Protein AF-0000000076550646 (afdb_homodimer)

InterPro domains:
  IPR012932 Vitamin K epoxide reductase [PF07884] (4-136)
  IPR012932 Vitamin K epoxide reductase [SM00756] (1-139)
  IPR038354 VKOR domain superfamily [G3DSA:1.20.1440.130] (1-153)
  IPR044698 Vitamin K epoxide reductase-like VKOR/LOT1 [cd12916] (2-126)

Organism: NCBI:txid570835

Radius of gyration: 23.23 Å; Cα contacts (8 Å, |Δi|>4): 386; ch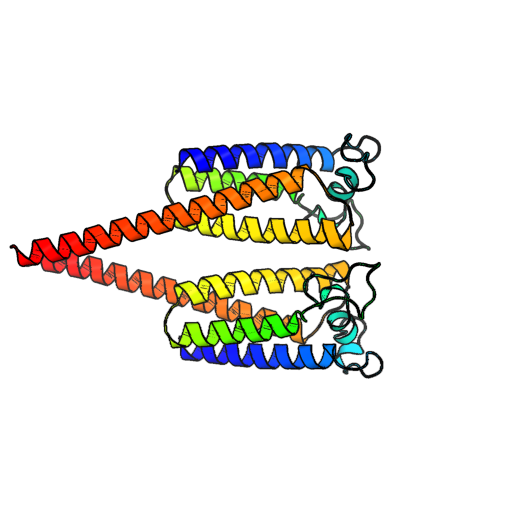ains: 2; bounding box: 41×77×55 Å

Structure (mmCIF, N/CA/C/O backbone):
data_AF-0000000076550646-model_v1
#
loop_
_entity.id
_entity.type
_entity.pdbx_description
1 polymer 'Putative membrane protein'
#
loop_
_atom_site.group_PDB
_atom_site.id
_atom_site.type_symbol
_atom_site.label_atom_id
_atom_site.label_alt_id
_atom_site.label_comp_id
_atom_site.label_asym_id
_atom_site.label_entity_id
_atom_site.label_seq_id
_atom_site.pdbx_PDB_ins_code
_atom_site.Cartn_x
_atom_site.Cartn_y
_atom_site.Cartn_z
_atom_site.occupancy
_atom_site.B_iso_or_equiv
_atom_site.auth_seq_id
_atom_site.auth_comp_id
_atom_site.auth_asym_id
_atom_site.auth_atom_id
_atom_site.pdbx_PDB_model_num
ATOM 1 N N . MET A 1 1 ? -1.077 -8.812 -24.844 1 85.44 1 MET A N 1
ATOM 2 C CA . MET A 1 1 ? -1.16 -8.32 -23.469 1 85.44 1 MET A CA 1
ATOM 3 C C . MET A 1 1 ? 0.18 -7.75 -23.016 1 85.44 1 MET A C 1
ATOM 5 O O . MET A 1 1 ? 0.248 -6.617 -22.531 1 85.44 1 MET A O 1
ATOM 9 N N . LYS A 1 2 ? 1.285 -8.367 -23.562 1 92 2 LYS A N 1
ATOM 10 C CA . LYS A 1 2 ? 2.602 -7.914 -23.109 1 92 2 LYS A CA 1
ATOM 11 C C . LYS A 1 2 ? 2.92 -6.527 -23.656 1 92 2 LYS A C 1
ATOM 13 O O . LYS A 1 2 ? 3.389 -5.652 -22.922 1 92 2 LYS A O 1
ATOM 18 N N . TYR A 1 3 ? 2.547 -6.301 -24.938 1 94.5 3 TYR A N 1
ATOM 19 C CA . TYR A 1 3 ? 2.891 -5.031 -25.562 1 94.5 3 TYR A CA 1
ATOM 20 C C . TYR A 1 3 ? 1.991 -3.908 -25.047 1 94.5 3 TYR A C 1
ATOM 22 O O . TYR A 1 3 ? 2.414 -2.754 -24.969 1 94.5 3 TYR A O 1
ATOM 30 N N . LEU A 1 4 ? 0.817 -4.215 -24.75 1 96.38 4 LEU A N 1
ATOM 31 C CA . LEU A 1 4 ? -0.098 -3.217 -24.203 1 96.38 4 LEU A CA 1
ATOM 32 C C . LEU A 1 4 ? 0.373 -2.738 -22.828 1 96.38 4 LEU A C 1
ATOM 34 O O . LEU A 1 4 ? 0.396 -1.535 -22.562 1 96.38 4 LEU A O 1
ATOM 38 N N . VAL A 1 5 ? 0.768 -3.643 -22 1 97.75 5 VAL A N 1
ATOM 39 C CA . VAL A 1 5 ? 1.271 -3.295 -20.672 1 97.75 5 VAL A CA 1
ATOM 40 C C . VAL A 1 5 ? 2.564 -2.494 -20.797 1 97.75 5 VAL A C 1
ATOM 42 O O . VAL A 1 5 ? 2.766 -1.506 -20.094 1 97.75 5 VAL A O 1
ATOM 45 N N . ALA A 1 6 ? 3.383 -2.896 -21.75 1 97.5 6 ALA A N 1
ATOM 46 C CA . ALA A 1 6 ? 4.633 -2.176 -21.984 1 97.5 6 ALA A CA 1
ATOM 47 C C . ALA A 1 6 ? 4.367 -0.746 -22.438 1 97.5 6 ALA A C 1
ATOM 49 O O . ALA A 1 6 ? 5.039 0.19 -22 1 97.5 6 ALA A O 1
ATOM 50 N N . LEU A 1 7 ? 3.424 -0.576 -23.281 1 97.94 7 LEU A N 1
ATOM 51 C CA . LEU A 1 7 ? 3.064 0.75 -23.781 1 97.94 7 LEU A CA 1
ATOM 52 C C . LEU A 1 7 ? 2.543 1.626 -22.641 1 97.94 7 LEU A C 1
ATOM 54 O O . LEU A 1 7 ? 2.916 2.797 -22.531 1 97.94 7 LEU A O 1
ATOM 58 N N . LEU A 1 8 ? 1.707 1.048 -21.859 1 98.5 8 LEU A N 1
ATOM 59 C CA . LEU A 1 8 ? 1.189 1.784 -20.719 1 98.5 8 LEU A CA 1
ATOM 60 C C . LEU A 1 8 ? 2.316 2.166 -19.766 1 98.5 8 LEU A C 1
ATOM 62 O O . LEU A 1 8 ? 2.312 3.262 -19.203 1 98.5 8 LEU A O 1
ATOM 66 N N . ALA A 1 9 ? 3.238 1.234 -19.562 1 98.62 9 ALA A N 1
ATOM 67 C CA . ALA A 1 9 ? 4.379 1.508 -18.703 1 98.62 9 ALA A CA 1
ATOM 68 C C . ALA A 1 9 ? 5.215 2.664 -19.234 1 98.62 9 ALA A C 1
ATOM 70 O O . ALA A 1 9 ? 5.711 3.492 -18.469 1 98.62 9 ALA A O 1
ATOM 71 N N . VAL A 1 10 ? 5.359 2.734 -20.516 1 98.31 10 VAL A N 1
ATOM 72 C CA . VAL A 1 10 ? 6.086 3.836 -21.141 1 98.31 10 VAL A CA 1
ATOM 73 C C . VAL A 1 10 ? 5.336 5.148 -20.891 1 98.31 10 VAL A C 1
ATOM 75 O O . VAL A 1 10 ? 5.949 6.172 -20.578 1 98.31 10 VAL A O 1
ATOM 78 N N . ALA A 1 11 ? 4.051 5.094 -21.062 1 98.44 11 ALA A N 1
ATOM 79 C CA . ALA A 1 11 ? 3.242 6.27 -20.75 1 98.44 11 ALA A CA 1
ATOM 80 C C . ALA A 1 11 ? 3.451 6.703 -19.297 1 98.44 11 ALA A C 1
ATOM 82 O O . ALA A 1 11 ? 3.523 7.902 -19.016 1 98.44 11 ALA A O 1
ATOM 83 N N . GLY A 1 12 ? 3.52 5.703 -18.391 1 98.38 12 GLY A N 1
ATOM 84 C CA . GLY A 1 12 ? 3.797 6.004 -17 1 98.38 12 GLY A CA 1
ATOM 85 C C . GLY A 1 12 ? 5.137 6.68 -16.781 1 98.38 12 GLY A C 1
ATOM 86 O O . GLY A 1 12 ? 5.25 7.602 -15.977 1 98.38 12 GLY A O 1
ATOM 87 N N . ILE A 1 13 ? 6.133 6.273 -17.531 1 98.38 13 ILE A N 1
ATOM 88 C CA . ILE A 1 13 ? 7.457 6.879 -17.453 1 98.38 13 ILE A CA 1
ATOM 89 C C . ILE A 1 13 ? 7.387 8.336 -17.906 1 98.38 13 ILE A C 1
ATOM 91 O O . ILE A 1 13 ? 7.977 9.219 -17.266 1 98.38 13 ILE A O 1
ATOM 95 N N . VAL A 1 14 ? 6.637 8.609 -18.922 1 97.94 14 VAL A N 1
ATOM 96 C CA . VAL A 1 14 ? 6.512 9.961 -19.469 1 97.94 14 VAL A CA 1
ATOM 97 C C . VAL A 1 14 ? 5.867 10.875 -18.422 1 97.94 14 VAL A C 1
ATOM 99 O O . VAL A 1 14 ? 6.387 11.945 -18.109 1 97.94 14 VAL A O 1
ATOM 102 N N . VAL A 1 15 ? 4.77 10.406 -17.844 1 96.62 15 VAL A N 1
ATOM 103 C CA . VAL A 1 15 ? 4.039 11.219 -16.875 1 96.62 15 VAL A CA 1
ATOM 104 C C . VAL A 1 15 ? 4.902 11.445 -15.641 1 96.62 15 VAL A C 1
ATOM 106 O O . VAL A 1 15 ? 4.934 12.547 -15.086 1 96.62 15 VAL A O 1
ATOM 109 N N . SER A 1 16 ? 5.625 10.398 -15.219 1 97.06 16 SER A N 1
ATOM 110 C CA . SER A 1 16 ? 6.496 10.508 -14.055 1 97.06 16 SER A CA 1
ATOM 111 C C . SER A 1 16 ? 7.664 11.453 -14.328 1 97.06 16 SER A C 1
ATOM 113 O O . SER A 1 16 ? 8.117 12.156 -13.43 1 97.06 16 SER A O 1
ATOM 115 N N . THR A 1 17 ? 8.141 11.469 -15.539 1 96.69 17 THR A N 1
ATOM 116 C CA . THR A 1 17 ? 9.219 12.375 -15.922 1 96.69 17 THR A CA 1
ATOM 117 C C . THR A 1 17 ? 8.75 13.82 -15.898 1 96.69 17 THR A C 1
ATOM 119 O O . THR A 1 17 ? 9.484 14.719 -15.484 1 96.69 17 THR A O 1
ATOM 122 N N . MET A 1 18 ? 7.527 14.039 -16.344 1 93.94 18 MET A N 1
ATOM 123 C CA . MET A 1 18 ? 6.961 15.383 -16.281 1 93.94 18 MET A CA 1
ATOM 124 C C . MET A 1 18 ? 6.844 15.859 -14.844 1 93.94 18 MET A C 1
ATOM 126 O O . MET A 1 18 ? 7.164 17.016 -14.531 1 93.94 18 MET A O 1
ATOM 130 N N . ALA A 1 19 ? 6.402 14.984 -13.984 1 92.75 19 ALA A N 1
ATOM 131 C CA . ALA A 1 19 ? 6.309 15.336 -12.562 1 92.75 19 ALA A CA 1
ATOM 132 C C . ALA A 1 19 ? 7.688 15.602 -11.977 1 92.75 19 ALA A C 1
ATOM 134 O O . ALA A 1 19 ? 7.852 16.5 -11.148 1 92.75 19 ALA A O 1
ATOM 135 N N . LEU A 1 20 ? 8.68 14.766 -12.383 1 93.75 20 LEU A N 1
ATOM 136 C CA . LEU A 1 20 ? 10.047 14.93 -11.898 1 93.75 20 LEU A CA 1
ATOM 137 C C . LEU A 1 20 ? 10.609 16.281 -12.305 1 93.75 20 LEU A C 1
ATOM 139 O O . LEU A 1 20 ? 11.32 16.922 -11.531 1 93.75 20 LEU A O 1
ATOM 143 N N . ARG A 1 21 ? 10.258 16.703 -13.461 1 92.19 21 ARG A N 1
ATOM 144 C CA . ARG A 1 21 ? 10.688 18.016 -13.938 1 92.19 21 ARG A CA 1
ATOM 145 C C . ARG A 1 21 ? 10.141 19.125 -13.055 1 92.19 21 ARG A C 1
ATOM 147 O O . ARG A 1 21 ? 10.852 20.078 -12.734 1 92.19 21 ARG A O 1
ATOM 154 N N . VAL A 1 22 ? 8.898 19.016 -12.695 1 90.06 22 VAL A N 1
ATOM 155 C CA . VAL A 1 22 ? 8.289 20.031 -11.836 1 90.06 22 VAL A CA 1
ATOM 156 C C . VAL A 1 22 ? 8.992 20.047 -10.484 1 90.06 22 VAL A C 1
ATOM 158 O O . VAL A 1 22 ? 9.18 21.109 -9.891 1 90.06 22 VAL A O 1
ATOM 161 N N . HIS A 1 23 ? 9.352 18.844 -10 1 90.31 23 HIS A N 1
ATOM 162 C CA . HIS A 1 23 ? 10.039 18.734 -8.719 1 90.31 23 HIS A CA 1
ATOM 163 C C . HIS A 1 23 ? 11.336 19.531 -8.727 1 90.31 23 HIS A C 1
ATOM 165 O O . HIS A 1 23 ? 11.695 20.156 -7.719 1 90.31 23 HIS A O 1
ATOM 171 N N . TYR A 1 24 ? 12.031 19.562 -9.844 1 90.94 24 TYR A N 1
ATOM 172 C CA . TYR A 1 24 ? 13.352 20.188 -9.891 1 90.94 24 TYR A CA 1
ATOM 173 C C . TYR A 1 24 ? 13.25 21.609 -10.414 1 90.94 24 TYR A C 1
ATOM 175 O O . TYR A 1 24 ? 14.25 22.344 -10.453 1 90.94 24 TYR A O 1
ATOM 183 N N . MET A 1 25 ? 12.039 22.031 -10.742 1 87.88 25 MET A N 1
ATOM 184 C CA . MET A 1 25 ? 11.828 23.406 -11.195 1 87.88 25 MET A CA 1
ATOM 185 C C . MET A 1 25 ? 11.719 24.359 -10.008 1 87.88 25 MET A C 1
ATOM 187 O O . MET A 1 25 ? 11.344 23.938 -8.906 1 87.88 25 MET A O 1
ATOM 191 N N . ASP A 1 26 ? 12.047 25.641 -10.297 1 83.69 26 ASP A N 1
ATOM 192 C CA . ASP A 1 26 ? 11.836 26.672 -9.289 1 83.69 26 ASP A CA 1
ATOM 193 C C . ASP A 1 26 ? 10.344 26.844 -8.992 1 83.69 26 ASP A C 1
ATOM 195 O O . ASP A 1 26 ? 9.531 26.984 -9.906 1 83.69 26 ASP A O 1
ATOM 199 N N . PRO A 1 27 ? 10.039 26.734 -7.652 1 77.62 27 PRO A N 1
ATOM 200 C CA . PRO A 1 27 ? 8.633 26.891 -7.285 1 77.62 27 PRO A CA 1
ATOM 201 C C . PRO A 1 27 ? 8.008 28.156 -7.871 1 77.62 27 PRO A C 1
ATOM 203 O O . PRO A 1 27 ? 6.789 28.203 -8.086 1 77.62 27 PRO A O 1
ATOM 206 N N . SER A 1 28 ? 8.836 29.156 -8.023 1 74.44 28 SER A N 1
ATOM 207 C CA . SER A 1 28 ? 8.336 30.406 -8.57 1 74.44 28 SER A CA 1
ATOM 208 C C . SER A 1 28 ? 7.984 30.266 -10.047 1 74.44 28 SER A C 1
ATOM 210 O O . SER A 1 28 ? 7.211 31.062 -10.586 1 74.44 28 SER A O 1
ATOM 212 N N . GLN A 1 29 ? 8.547 29.297 -10.703 1 65.56 29 GLN A N 1
ATOM 213 C CA . GLN A 1 29 ? 8.336 29.078 -12.133 1 65.56 29 GLN A CA 1
ATOM 214 C C . GLN A 1 29 ? 7.426 27.875 -12.367 1 65.56 29 GLN A C 1
ATOM 216 O O . GLN A 1 29 ? 7.273 27.422 -13.508 1 65.56 29 GLN A O 1
ATOM 221 N N . ALA A 1 30 ? 6.684 27.391 -11.305 1 61.81 30 ALA A N 1
ATOM 222 C CA . ALA A 1 30 ? 6.02 26.094 -11.445 1 61.81 30 ALA A CA 1
ATOM 223 C C . ALA A 1 30 ? 4.906 26.156 -12.492 1 61.81 30 ALA A C 1
ATOM 225 O O . ALA A 1 30 ? 4.238 27.188 -12.625 1 61.81 30 ALA A O 1
ATOM 226 N N . PRO A 1 31 ? 4.73 25.031 -13.18 1 60.28 31 PRO A N 1
ATOM 227 C CA . PRO A 1 31 ? 3.873 24.969 -14.367 1 60.28 31 PRO A CA 1
ATOM 228 C C . PRO A 1 31 ? 2.42 25.328 -14.062 1 60.28 31 PRO A C 1
ATOM 230 O O . PRO A 1 31 ? 2.027 25.375 -12.891 1 60.28 31 PRO A O 1
ATOM 233 N N . PRO A 1 32 ? 1.75 25.594 -15.242 1 55.88 32 PRO A N 1
ATOM 234 C CA . PRO A 1 32 ? 0.345 26.016 -15.312 1 55.88 32 PRO A CA 1
ATOM 235 C C . PRO A 1 32 ? -0.568 25.125 -14.461 1 55.88 32 PRO A C 1
ATOM 237 O O . PRO A 1 32 ? -1.697 25.516 -14.156 1 55.88 32 PRO A O 1
ATOM 240 N N . CYS A 1 33 ? -0.107 23.938 -14.07 1 61.91 33 CYS A N 1
ATOM 241 C CA . CYS A 1 33 ? -1.067 23.172 -13.289 1 61.91 33 CYS A CA 1
ATOM 242 C C . CYS A 1 33 ? -1.128 23.688 -11.852 1 61.91 33 CYS A C 1
ATOM 244 O O . CYS A 1 33 ? -1.887 23.156 -11.031 1 61.91 33 CYS A O 1
ATOM 246 N N . ALA A 1 34 ? -0.224 24.703 -11.703 1 59.84 34 ALA A N 1
ATOM 247 C CA . ALA A 1 34 ? -0.225 25.344 -10.391 1 59.84 34 ALA A CA 1
ATOM 248 C C . ALA A 1 34 ? -1.252 26.469 -10.32 1 59.84 34 ALA A C 1
ATOM 250 O O . ALA A 1 34 ? -1.342 27.172 -9.32 1 59.84 34 ALA A O 1
ATOM 251 N N . VAL A 1 35 ? -1.98 26.469 -11.312 1 60.38 35 VAL A N 1
ATOM 252 C CA . VAL A 1 35 ? -2.605 27.781 -11.43 1 60.38 35 VAL A CA 1
ATOM 253 C C . VAL A 1 35 ? -4.023 27.734 -10.867 1 60.38 35 VAL A C 1
ATOM 255 O O . VAL A 1 35 ? -4.629 28.781 -10.602 1 60.38 35 VAL A O 1
ATOM 258 N N . THR A 1 36 ? -4.352 26.469 -10.594 1 69.88 36 THR A N 1
ATOM 259 C CA . THR A 1 36 ? -5.73 26.547 -10.125 1 69.88 36 THR A CA 1
ATOM 260 C C . THR A 1 36 ? -5.816 26.203 -8.633 1 69.88 36 THR A C 1
ATOM 262 O O . THR A 1 36 ? -4.832 25.766 -8.031 1 69.88 36 THR A O 1
ATOM 265 N N . GLU A 1 37 ? -6.969 26.688 -8.086 1 76.5 37 GLU A N 1
ATOM 266 C CA . GLU A 1 37 ? -7.227 26.5 -6.66 1 76.5 37 GLU A CA 1
ATOM 267 C C . GLU A 1 37 ? -7.152 25.031 -6.273 1 76.5 37 GLU A C 1
ATOM 269 O O . GLU A 1 37 ? -6.672 24.688 -5.191 1 76.5 37 GLU A O 1
ATOM 274 N N . LYS A 1 38 ? -7.465 24.203 -7.188 1 83.88 38 LYS A N 1
ATOM 275 C CA . LYS A 1 38 ? -7.547 22.781 -6.824 1 83.88 38 LYS A CA 1
ATOM 276 C C . LYS A 1 38 ? -6.391 22 -7.426 1 83.88 38 LYS A C 1
ATOM 278 O O . LYS A 1 38 ? -5.988 20.969 -6.883 1 83.88 38 LYS A O 1
ATOM 283 N N . PHE A 1 39 ? -5.895 22.531 -8.523 1 86.69 39 PHE A N 1
ATOM 284 C CA . PHE A 1 39 ? -4.816 21.828 -9.219 1 86.69 39 PHE A CA 1
ATOM 285 C C . PHE A 1 39 ? -3.506 22.609 -9.086 1 86.69 39 PHE A C 1
ATOM 287 O O . PHE A 1 39 ? -3.396 23.734 -9.555 1 86.69 39 PHE A O 1
ATOM 294 N N . ASP A 1 40 ? -2.518 22.031 -8.383 1 88.81 40 ASP A N 1
ATOM 295 C CA . ASP A 1 40 ? -1.228 22.672 -8.125 1 88.81 40 ASP A CA 1
ATOM 296 C C . ASP A 1 40 ? -0.1 21.641 -8.133 1 88.81 40 ASP A C 1
ATOM 298 O O . ASP A 1 40 ? 0.246 21.078 -7.086 1 88.81 40 ASP A O 1
ATOM 302 N N . CYS A 1 41 ? 0.464 21.469 -9.227 1 88.5 41 CYS A N 1
ATOM 303 C CA . CYS A 1 41 ? 1.53 20.484 -9.375 1 88.5 41 CYS A CA 1
ATOM 304 C C . CYS A 1 41 ? 2.752 20.875 -8.555 1 88.5 41 CYS A C 1
ATOM 306 O O . CYS A 1 41 ? 3.471 20.016 -8.047 1 88.5 41 CYS A O 1
ATOM 308 N N . GLY A 1 42 ? 2.955 22.234 -8.516 1 88.06 42 GLY A N 1
ATOM 309 C CA . GLY A 1 42 ? 4.078 22.719 -7.73 1 88.06 42 GLY A CA 1
ATOM 310 C C . GLY A 1 42 ? 3.953 22.422 -6.25 1 88.06 42 GLY A C 1
ATOM 311 O O . GLY A 1 42 ? 4.902 21.938 -5.629 1 88.06 42 GLY A O 1
ATOM 312 N N . ALA A 1 43 ? 2.789 22.672 -5.727 1 87.94 43 ALA A N 1
ATOM 313 C CA . ALA A 1 43 ? 2.547 22.422 -4.309 1 87.94 43 ALA A CA 1
ATOM 314 C C . ALA A 1 43 ? 2.773 20.938 -3.965 1 87.94 43 ALA A C 1
ATOM 316 O O . ALA A 1 43 ? 3.309 20.625 -2.902 1 87.94 43 ALA A O 1
ATOM 317 N N . VAL A 1 44 ? 2.377 20.078 -4.891 1 89.94 44 VAL A N 1
ATOM 318 C CA . VAL A 1 44 ? 2.465 18.641 -4.637 1 89.94 44 VAL A CA 1
ATOM 319 C C . VAL A 1 44 ? 3.91 18.188 -4.801 1 89.94 44 VAL A C 1
ATOM 321 O O . VAL A 1 44 ? 4.453 17.5 -3.922 1 89.94 44 VAL A O 1
ATOM 324 N N . ASN A 1 45 ? 4.59 18.656 -5.828 1 90.62 45 ASN A N 1
ATOM 325 C CA . ASN A 1 45 ? 5.91 18.125 -6.152 1 90.62 45 ASN A CA 1
ATOM 326 C C . ASN A 1 45 ? 7.004 18.828 -5.348 1 90.62 45 ASN A C 1
ATOM 328 O O . ASN A 1 45 ? 8.156 18.375 -5.336 1 90.62 45 ASN A O 1
ATOM 332 N N . HIS A 1 46 ? 6.633 19.891 -4.621 1 89.38 46 HIS A N 1
ATOM 333 C CA . HIS A 1 46 ? 7.59 20.547 -3.736 1 89.38 46 HIS A CA 1
ATOM 334 C C . HIS A 1 46 ? 7.238 20.312 -2.271 1 89.38 46 HIS A C 1
ATOM 336 O O . HIS A 1 46 ? 7.879 20.859 -1.378 1 89.38 46 HIS A O 1
ATOM 342 N N . SER A 1 47 ? 6.281 19.516 -2.092 1 87.69 47 SER A N 1
ATOM 343 C CA . SER A 1 47 ? 5.883 19.219 -0.721 1 87.69 47 SER A CA 1
ATOM 344 C C . SER A 1 47 ? 6.887 18.281 -0.044 1 87.69 47 SER A C 1
ATOM 346 O O . SER A 1 47 ? 7.715 17.656 -0.714 1 87.69 47 SER A O 1
ATOM 348 N N . ARG A 1 48 ? 6.836 18.156 1.234 1 86.69 48 ARG A N 1
ATOM 349 C CA . ARG A 1 48 ? 7.727 17.297 2.006 1 86.69 48 ARG A CA 1
ATOM 350 C C . ARG A 1 48 ? 7.473 15.828 1.691 1 86.69 48 ARG A C 1
ATOM 352 O O . ARG A 1 48 ? 8.328 14.977 1.938 1 86.69 48 ARG A O 1
ATOM 359 N N . PHE A 1 49 ? 6.316 15.531 1.075 1 86.19 49 PHE A N 1
ATOM 360 C CA . PHE A 1 49 ? 5.926 14.156 0.797 1 86.19 49 PHE A CA 1
ATOM 361 C C . PHE A 1 49 ? 6.367 13.742 -0.602 1 86.19 49 PHE A C 1
ATOM 363 O O . PHE A 1 49 ? 6.238 12.57 -0.979 1 86.19 49 PHE A O 1
ATOM 370 N N . ALA A 1 50 ? 6.902 14.656 -1.316 1 89.94 50 ALA A N 1
ATOM 371 C CA . ALA A 1 50 ? 7.289 14.383 -2.699 1 89.94 50 ALA A CA 1
ATOM 372 C C . ALA A 1 50 ? 8.656 13.719 -2.766 1 89.94 50 ALA A C 1
ATOM 374 O O . ALA A 1 50 ? 9.188 13.477 -3.854 1 89.94 50 ALA A O 1
ATOM 375 N N . VAL A 1 51 ? 9.234 13.391 -1.552 1 88.88 51 VAL A N 1
ATOM 376 C CA . VAL A 1 51 ? 10.531 12.711 -1.483 1 88.88 51 VAL A CA 1
ATOM 377 C C . VAL A 1 51 ? 10.438 11.523 -0.535 1 88.88 51 VAL A C 1
ATOM 379 O O . VAL A 1 51 ? 9.555 11.469 0.323 1 88.88 51 VAL A O 1
ATOM 382 N N . PHE A 1 52 ? 11.195 10.508 -0.798 1 84.31 52 PHE A N 1
ATOM 383 C CA . PHE A 1 52 ? 11.242 9.336 0.063 1 84.31 52 PHE A CA 1
ATOM 384 C C . PHE A 1 52 ? 12.641 9.141 0.635 1 84.31 52 PHE A C 1
ATOM 386 O O . PHE A 1 52 ? 13.625 9.109 -0.11 1 84.31 52 PHE A O 1
ATOM 393 N N . PRO A 1 53 ? 12.828 8.961 1.956 1 78.56 53 PRO A N 1
ATOM 394 C CA . PRO A 1 53 ? 11.852 9.203 3.02 1 78.56 53 PRO A CA 1
ATOM 395 C C . PRO A 1 53 ? 11.484 10.68 3.16 1 78.56 53 PRO A C 1
ATOM 397 O O . PRO A 1 53 ? 12.242 11.547 2.721 1 78.56 53 PRO A O 1
ATOM 400 N N . PRO A 1 54 ? 10.211 10.93 3.648 1 76.69 54 PRO A N 1
ATOM 401 C CA . PRO A 1 54 ? 9.781 12.32 3.736 1 76.69 54 PRO A CA 1
ATOM 402 C C . PRO A 1 54 ? 10.664 13.164 4.656 1 76.69 54 PRO A C 1
ATOM 404 O O . PRO A 1 54 ? 11.266 12.625 5.59 1 76.69 54 PRO A O 1
ATOM 407 N N . ARG A 1 55 ? 10.711 14.375 4.273 1 72.5 55 ARG A N 1
ATOM 408 C CA . ARG A 1 55 ? 11.461 15.312 5.098 1 72.5 55 ARG A CA 1
ATOM 409 C C . ARG A 1 55 ? 10.695 15.664 6.367 1 72.5 55 ARG A C 1
ATOM 411 O O . ARG A 1 55 ? 9.469 15.789 6.348 1 72.5 55 ARG A O 1
ATOM 418 N N . THR A 1 56 ? 11.469 15.625 7.359 1 70.81 56 THR A N 1
ATOM 419 C CA . THR A 1 56 ? 10.859 16.047 8.617 1 70.81 56 THR A CA 1
ATOM 420 C C . THR A 1 56 ? 10.758 17.578 8.68 1 70.81 56 THR A C 1
ATOM 422 O O . THR A 1 56 ? 11.422 18.281 7.914 1 70.81 56 THR A O 1
ATOM 425 N N . PHE A 1 57 ? 9.844 18.047 9.492 1 68.81 57 PHE A N 1
ATOM 426 C CA . PHE A 1 57 ? 9.641 19.484 9.633 1 68.81 57 PHE A CA 1
ATOM 427 C C . PHE A 1 57 ? 10.938 20.188 10.039 1 68.81 57 PHE A C 1
ATOM 429 O O . PHE A 1 57 ? 11.188 21.328 9.641 1 68.81 57 PHE A O 1
ATOM 436 N N . ASP A 1 58 ? 11.703 19.422 10.68 1 66.94 58 ASP A N 1
ATOM 437 C CA . ASP A 1 58 ? 12.891 20.031 11.266 1 66.94 58 ASP A CA 1
ATOM 438 C C . ASP A 1 58 ? 14.125 19.766 10.398 1 66.94 58 ASP A C 1
ATOM 440 O O . ASP A 1 58 ? 15.219 20.234 10.719 1 66.94 58 ASP A O 1
ATOM 444 N N . GLU A 1 59 ? 13.859 19.094 9.336 1 67.62 59 GLU A N 1
ATOM 445 C CA . GLU A 1 59 ? 15.031 18.734 8.547 1 67.62 59 GLU A CA 1
ATOM 446 C C . GLU A 1 59 ? 15.352 19.812 7.512 1 67.62 59 GLU A C 1
ATOM 448 O O . GLU A 1 59 ? 14.445 20.438 6.957 1 67.62 59 GLU A O 1
ATOM 453 N N . ASP A 1 60 ? 16.625 20.141 7.441 1 65.31 60 ASP A N 1
ATOM 454 C CA . ASP A 1 60 ? 17.109 21.078 6.43 1 65.31 60 ASP A CA 1
ATOM 455 C C . ASP A 1 60 ? 16.891 20.516 5.023 1 65.31 60 ASP A C 1
ATOM 457 O O . ASP A 1 60 ? 17.141 19.344 4.766 1 65.31 60 ASP A O 1
ATOM 461 N N . PRO A 1 61 ? 16.109 21.188 4.152 1 61.16 61 PRO A N 1
ATOM 462 C CA . PRO A 1 61 ? 15.836 20.734 2.791 1 61.16 61 PRO A CA 1
ATOM 463 C C . PRO A 1 61 ? 17.078 20.188 2.082 1 61.16 61 PRO A C 1
ATOM 465 O O . PRO A 1 61 ? 16.953 19.406 1.135 1 61.16 61 PRO A O 1
ATOM 468 N N . LYS A 1 62 ? 18.203 20.766 2.32 1 58.91 62 LYS A N 1
ATOM 469 C CA . LYS A 1 62 ? 19.438 20.406 1.62 1 58.91 62 LYS A CA 1
ATOM 470 C C . LYS A 1 62 ? 20.094 19.188 2.275 1 58.91 62 LYS A C 1
ATOM 472 O O . LYS A 1 62 ? 21.078 18.656 1.757 1 58.91 62 LYS A O 1
ATOM 477 N N . SER A 1 63 ? 19.438 18.781 3.336 1 61.53 63 SER A N 1
ATOM 478 C CA . SER A 1 63 ? 20.125 17.734 4.078 1 61.53 63 SER A CA 1
ATOM 479 C C . SER A 1 63 ? 19.5 16.375 3.838 1 61.53 63 SER A C 1
ATOM 481 O O . SER A 1 63 ? 18.281 16.266 3.67 1 61.53 63 SER A O 1
ATOM 483 N N . GLY A 1 64 ? 20.328 15.359 3.516 1 64.38 64 GLY A N 1
ATOM 484 C CA . GLY A 1 64 ? 20 13.938 3.494 1 64.38 64 GLY A CA 1
ATOM 485 C C . GLY A 1 64 ? 19.719 13.414 2.102 1 64.38 64 GLY A C 1
ATOM 486 O O . GLY A 1 64 ? 19.672 14.188 1.14 1 64.38 64 GLY A O 1
ATOM 487 N N . HIS A 1 65 ? 19.812 12.312 1.911 1 79.56 65 HIS A N 1
ATOM 488 C CA . HIS A 1 65 ? 19.594 11.617 0.647 1 79.56 65 HIS A CA 1
ATOM 489 C C . HIS A 1 65 ? 18.125 11.25 0.465 1 79.56 65 HIS A C 1
ATOM 491 O O . HIS A 1 65 ? 17.656 10.25 1.014 1 79.56 65 HIS A O 1
ATOM 497 N N . HIS A 1 66 ? 17.328 12.266 -0.116 1 86.62 66 HIS A N 1
ATOM 498 C CA . HIS A 1 66 ? 15.93 11.977 -0.411 1 86.62 66 HIS A CA 1
ATOM 499 C C . HIS A 1 66 ? 15.719 11.742 -1.903 1 86.62 66 HIS A C 1
ATOM 501 O O . HIS A 1 66 ? 16.297 12.438 -2.734 1 86.62 66 HIS A O 1
ATOM 507 N N . ILE A 1 67 ? 15.078 10.742 -2.219 1 91.19 67 ILE A N 1
ATOM 508 C CA . ILE A 1 67 ? 14.773 10.391 -3.602 1 91.19 67 ILE A CA 1
ATOM 509 C C . ILE A 1 67 ? 13.383 10.883 -3.967 1 91.19 67 ILE A C 1
ATOM 511 O O . ILE A 1 67 ? 12.406 10.586 -3.27 1 91.19 67 ILE A O 1
ATOM 515 N N . PRO A 1 68 ? 13.367 11.672 -5.047 1 93.69 68 PRO A N 1
ATOM 516 C CA . PRO A 1 68 ? 12.031 12.109 -5.457 1 93.69 68 PRO A CA 1
ATOM 517 C C . PRO A 1 68 ? 11.102 10.938 -5.773 1 93.69 68 PRO A C 1
ATOM 519 O O . PRO A 1 68 ? 11.5 9.992 -6.461 1 93.69 68 PRO A O 1
ATOM 522 N N . VAL A 1 69 ? 9.914 11.039 -5.262 1 93.94 69 VAL A N 1
ATOM 523 C CA . VAL A 1 69 ? 8.922 10 -5.48 1 93.94 69 VAL A CA 1
ATOM 524 C C . VAL A 1 69 ? 8.703 9.797 -6.977 1 93.94 69 VAL A C 1
ATOM 526 O O . VAL A 1 69 ? 8.508 8.664 -7.434 1 93.94 69 VAL A O 1
ATOM 529 N N . ALA A 1 70 ? 8.766 10.891 -7.715 1 95.19 70 ALA A N 1
ATOM 530 C CA . ALA A 1 70 ? 8.602 10.82 -9.164 1 95.19 70 ALA A CA 1
ATOM 531 C C . ALA A 1 70 ? 9.68 9.938 -9.797 1 95.19 70 ALA A C 1
ATOM 533 O O . ALA A 1 70 ? 9.422 9.234 -10.773 1 95.19 70 ALA A O 1
ATOM 534 N N . ALA A 1 71 ? 10.867 9.977 -9.258 1 96.19 71 ALA A N 1
ATOM 535 C CA . ALA A 1 71 ? 11.953 9.117 -9.727 1 96.19 71 ALA A CA 1
ATOM 536 C C . ALA A 1 71 ? 11.648 7.645 -9.445 1 96.19 71 ALA A C 1
ATOM 538 O O . ALA A 1 71 ? 11.945 6.773 -10.273 1 96.19 71 ALA A O 1
ATOM 539 N N . LEU A 1 72 ? 11.109 7.398 -8.328 1 95.75 72 LEU A N 1
ATOM 540 C CA . LEU A 1 72 ? 10.695 6.039 -7.992 1 95.75 72 LEU A CA 1
ATOM 541 C C . LEU A 1 72 ? 9.633 5.543 -8.969 1 95.75 72 LEU A C 1
ATOM 543 O O . LEU A 1 72 ? 9.609 4.359 -9.32 1 95.75 72 LEU A O 1
ATOM 547 N N . GLY A 1 73 ? 8.711 6.473 -9.352 1 96.75 73 GLY A N 1
ATOM 548 C CA . GLY A 1 73 ? 7.73 6.113 -10.367 1 96.75 73 GLY A CA 1
ATOM 549 C C . GLY A 1 73 ? 8.359 5.676 -11.672 1 96.75 73 GLY A C 1
ATOM 550 O O . GLY A 1 73 ? 7.945 4.672 -12.266 1 96.75 73 GLY A O 1
ATOM 551 N N . ILE A 1 74 ? 9.359 6.379 -12.094 1 97.94 74 ILE A N 1
ATOM 552 C CA . ILE A 1 74 ? 10.047 6.066 -13.336 1 97.94 74 ILE A CA 1
ATOM 553 C C . ILE A 1 74 ? 10.664 4.672 -13.25 1 97.94 74 ILE A C 1
ATOM 555 O O . ILE A 1 74 ? 10.492 3.852 -14.148 1 97.94 74 ILE A O 1
ATOM 559 N N . VAL A 1 75 ? 11.336 4.398 -12.172 1 97.88 75 VAL A N 1
ATOM 560 C CA . VAL A 1 75 ? 11.984 3.105 -11.961 1 97.88 75 VAL A CA 1
ATOM 561 C C . VAL A 1 75 ? 10.922 2.004 -11.914 1 97.88 75 VAL A C 1
ATOM 563 O O . VAL A 1 75 ? 11.102 0.938 -12.508 1 97.88 75 VAL A O 1
ATOM 566 N N . GLY A 1 76 ? 9.859 2.26 -11.219 1 98 76 GLY A N 1
ATOM 567 C CA . GLY A 1 76 ? 8.781 1.287 -11.117 1 98 76 GLY A CA 1
ATOM 568 C C . GLY A 1 76 ? 8.172 0.932 -12.461 1 98 76 GLY A C 1
ATOM 569 O O . GLY A 1 76 ? 7.988 -0.246 -12.773 1 98 76 GLY A O 1
ATOM 570 N N . TYR A 1 77 ? 7.891 1.943 -13.219 1 98.62 77 TYR A N 1
ATOM 571 C CA . TYR A 1 77 ? 7.289 1.697 -14.523 1 98.62 77 TYR A CA 1
ATOM 572 C C . TYR A 1 77 ? 8.273 0.999 -15.453 1 98.62 77 TYR A C 1
ATOM 574 O O . TYR A 1 77 ? 7.879 0.165 -16.281 1 98.62 77 TYR A O 1
ATOM 582 N N . ALA A 1 78 ? 9.539 1.367 -15.367 1 98.5 78 ALA A N 1
ATOM 583 C CA . ALA A 1 78 ? 10.555 0.676 -16.156 1 98.5 78 ALA A CA 1
ATOM 584 C C . ALA A 1 78 ? 10.617 -0.806 -15.797 1 98.5 78 ALA A C 1
ATOM 586 O O . ALA A 1 78 ? 10.719 -1.662 -16.688 1 98.5 78 ALA A O 1
ATOM 587 N N . LEU A 1 79 ? 10.578 -1.044 -14.555 1 98.31 79 LEU A N 1
ATOM 588 C CA . LEU A 1 79 ? 10.578 -2.424 -14.078 1 98.31 79 LEU A CA 1
ATOM 589 C C . LEU A 1 79 ? 9.367 -3.182 -14.609 1 98.31 79 LEU A C 1
ATOM 591 O O . LEU A 1 79 ? 9.5 -4.309 -15.094 1 98.31 79 LEU A O 1
ATOM 595 N N . ILE A 1 80 ? 8.227 -2.576 -14.555 1 98.31 80 ILE A N 1
ATOM 596 C CA . ILE A 1 80 ? 6.992 -3.201 -15.023 1 98.31 80 ILE A CA 1
ATOM 597 C C . ILE A 1 80 ? 7.098 -3.494 -16.516 1 98.31 80 ILE A C 1
ATOM 599 O O . ILE A 1 80 ? 6.719 -4.578 -16.969 1 98.31 80 ILE A O 1
ATOM 603 N N . ALA A 1 81 ? 7.59 -2.527 -17.266 1 98 81 ALA A N 1
ATOM 604 C CA . ALA A 1 81 ? 7.77 -2.729 -18.703 1 98 81 ALA A CA 1
ATOM 605 C C . ALA A 1 81 ? 8.672 -3.928 -18.984 1 98 81 ALA A C 1
ATOM 607 O O . ALA A 1 81 ? 8.352 -4.777 -19.812 1 98 81 ALA A O 1
ATOM 608 N N . GLY A 1 82 ? 9.805 -4 -18.328 1 97.75 82 GLY A N 1
ATOM 609 C CA . GLY A 1 82 ? 10.719 -5.117 -18.484 1 97.75 82 GLY A CA 1
ATOM 610 C C . GLY A 1 82 ? 10.094 -6.457 -18.125 1 97.75 82 GLY A C 1
ATOM 611 O O . GLY A 1 82 ? 10.266 -7.434 -18.859 1 97.75 82 GLY A O 1
ATOM 612 N N . LEU A 1 83 ? 9.43 -6.496 -17.047 1 97.25 83 LEU A N 1
ATOM 613 C CA . LEU A 1 83 ? 8.789 -7.723 -16.594 1 97.25 83 LEU A CA 1
ATOM 614 C C . LEU A 1 83 ? 7.703 -8.156 -17.578 1 97.25 83 LEU A C 1
ATOM 616 O O . LEU A 1 83 ? 7.539 -9.352 -17.844 1 97.25 83 LEU A O 1
ATOM 620 N N . ALA A 1 84 ? 6.922 -7.184 -18.016 1 96.12 84 ALA A N 1
ATOM 621 C CA . ALA A 1 84 ? 5.859 -7.492 -18.969 1 96.12 84 ALA A CA 1
ATOM 622 C C . ALA A 1 84 ? 6.426 -8.117 -20.25 1 96.12 84 ALA A C 1
ATOM 624 O O . ALA A 1 84 ? 5.891 -9.102 -20.75 1 96.12 84 ALA A O 1
ATOM 625 N N . LEU A 1 85 ? 7.5 -7.598 -20.781 1 96.25 85 LEU A N 1
ATOM 626 C CA . LEU A 1 85 ? 8.094 -8.062 -22.016 1 96.25 85 LEU A CA 1
ATOM 627 C C . LEU A 1 85 ? 8.688 -9.461 -21.844 1 96.25 85 LEU A C 1
ATOM 629 O O . LEU A 1 85 ? 8.836 -10.203 -22.828 1 96.25 85 LEU A O 1
ATOM 633 N N . THR A 1 86 ? 9.062 -9.836 -20.641 1 95.38 86 THR A N 1
ATOM 634 C CA . THR A 1 86 ? 9.609 -11.164 -20.391 1 95.38 86 THR A CA 1
ATOM 635 C C . THR A 1 86 ? 8.5 -12.141 -20.031 1 95.38 86 THR A C 1
ATOM 637 O O . THR A 1 86 ? 8.766 -13.328 -19.797 1 95.38 86 THR A O 1
ATOM 640 N N . GLY A 1 87 ? 7.293 -11.727 -19.906 1 92.62 87 GLY A N 1
ATOM 641 C CA . GLY A 1 87 ? 6.133 -12.578 -19.719 1 92.62 87 GLY A CA 1
ATOM 642 C C . GLY A 1 87 ? 5.961 -13.031 -18.281 1 92.62 87 GLY A C 1
ATOM 643 O O . GLY A 1 87 ? 5.293 -14.031 -18.016 1 92.62 87 GLY A O 1
ATOM 644 N N . ARG A 1 88 ? 6.652 -12.438 -17.375 1 93 88 ARG A N 1
ATOM 645 C CA . ARG A 1 88 ? 6.531 -12.773 -15.961 1 93 88 ARG A CA 1
ATOM 646 C C . ARG A 1 88 ? 5.328 -12.078 -15.336 1 93 88 ARG A C 1
ATOM 648 O O . ARG A 1 88 ? 5.484 -11.18 -14.508 1 93 88 ARG A O 1
ATOM 655 N N . TRP A 1 89 ? 4.176 -12.562 -15.617 1 93.31 89 TRP A N 1
ATOM 656 C CA . TRP A 1 89 ? 2.92 -11.883 -15.305 1 93.31 89 TRP A CA 1
ATOM 657 C C . TRP A 1 89 ? 2.68 -11.836 -13.805 1 93.31 89 TRP A C 1
ATOM 659 O O . TRP A 1 89 ? 2.062 -10.891 -13.297 1 93.31 89 TRP A O 1
ATOM 669 N N . TRP A 1 90 ? 3.178 -12.852 -13.117 1 91.56 90 TRP A N 1
ATOM 670 C CA . TRP A 1 90 ? 3.035 -12.82 -11.664 1 91.56 90 TRP A CA 1
ATOM 671 C C . TRP A 1 90 ? 3.805 -11.648 -11.07 1 91.56 90 TRP A C 1
ATOM 673 O O . TRP A 1 90 ? 3.305 -10.953 -10.18 1 91.56 90 TRP A O 1
ATOM 683 N N . LEU A 1 91 ? 4.922 -11.438 -11.539 1 94.5 91 LEU A N 1
ATOM 684 C CA . LEU A 1 91 ? 5.738 -10.336 -11.039 1 94.5 91 LEU A CA 1
ATOM 685 C C . LEU A 1 91 ? 5.168 -8.992 -11.477 1 94.5 91 LEU A C 1
ATOM 687 O O . LEU A 1 91 ? 5.258 -8.008 -10.75 1 94.5 91 LEU A O 1
ATOM 691 N N . VAL A 1 92 ? 4.633 -8.977 -12.711 1 96.44 92 VAL A N 1
ATOM 692 C CA . VAL A 1 92 ? 3.969 -7.758 -13.164 1 96.44 92 VAL A CA 1
ATOM 693 C C . VAL A 1 92 ? 2.812 -7.418 -12.227 1 96.44 92 VAL A C 1
ATOM 695 O O . VAL A 1 92 ? 2.656 -6.266 -11.82 1 96.44 92 VAL A O 1
ATOM 698 N N . PHE A 1 93 ? 2.094 -8.438 -11.875 1 96.25 93 PHE A N 1
ATOM 699 C CA . PHE A 1 93 ? 0.954 -8.25 -10.992 1 96.25 93 PHE A CA 1
ATOM 700 C C . PHE A 1 93 ? 1.405 -7.73 -9.633 1 96.25 93 PHE A C 1
ATOM 702 O O . PHE A 1 93 ? 0.838 -6.77 -9.109 1 96.25 93 PHE A O 1
ATOM 709 N N . GLN A 1 94 ? 2.422 -8.305 -9.047 1 95.06 94 GLN A N 1
ATOM 710 C CA . GLN A 1 94 ? 2.906 -7.895 -7.73 1 95.06 94 GLN A CA 1
ATOM 711 C C . GLN A 1 94 ? 3.443 -6.469 -7.762 1 95.06 94 GLN A C 1
ATOM 713 O O . GLN A 1 94 ? 3.133 -5.664 -6.879 1 95.06 94 GLN A O 1
ATOM 718 N N . THR A 1 95 ? 4.23 -6.16 -8.734 1 96.75 95 THR A N 1
ATOM 719 C CA . THR A 1 95 ? 4.812 -4.828 -8.844 1 96.75 95 THR A CA 1
ATOM 720 C C . THR A 1 95 ? 3.729 -3.783 -9.102 1 96.75 95 THR A C 1
ATOM 722 O O . THR A 1 95 ? 3.768 -2.689 -8.531 1 96.75 95 THR A O 1
ATOM 725 N N . ALA A 1 96 ? 2.762 -4.129 -9.914 1 97.69 96 ALA A N 1
ATOM 726 C CA . ALA A 1 96 ? 1.652 -3.223 -10.203 1 97.69 96 ALA A CA 1
ATOM 727 C C . ALA A 1 96 ? 0.798 -2.992 -8.953 1 97.69 96 ALA A C 1
ATOM 729 O O . ALA A 1 96 ? 0.311 -1.884 -8.727 1 97.69 96 ALA A O 1
ATOM 730 N N . GLN A 1 97 ? 0.62 -4.055 -8.258 1 96 97 GLN A N 1
ATOM 731 C CA . GLN A 1 97 ? -0.162 -3.949 -7.027 1 96 97 GLN A CA 1
ATOM 732 C C . GLN A 1 97 ? 0.509 -3.018 -6.027 1 96 97 GLN A C 1
ATOM 734 O O . GLN A 1 97 ? -0.143 -2.146 -5.445 1 96 97 GLN A O 1
ATOM 739 N N . ILE A 1 98 ? 1.797 -3.176 -5.832 1 95.44 98 ILE A N 1
ATOM 740 C CA . ILE A 1 98 ? 2.561 -2.32 -4.93 1 95.44 98 ILE A CA 1
ATOM 7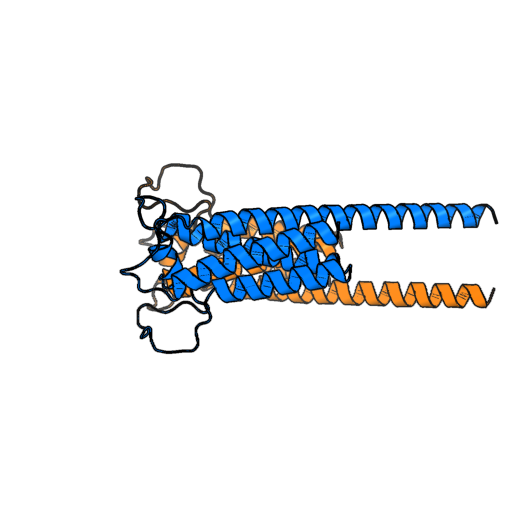41 C C . ILE A 1 98 ? 2.533 -0.881 -5.438 1 95.44 98 ILE A C 1
ATOM 743 O O . ILE A 1 98 ? 2.311 0.053 -4.664 1 95.44 98 ILE A O 1
ATOM 747 N N . GLY A 1 99 ? 2.748 -0.794 -6.727 1 96.25 99 GLY A N 1
ATOM 748 C CA . GLY A 1 99 ? 2.695 0.53 -7.324 1 96.25 99 GLY A CA 1
ATOM 749 C C . GLY A 1 99 ? 1.342 1.2 -7.172 1 96.25 99 GLY A C 1
ATOM 750 O O . GLY A 1 99 ? 1.265 2.4 -6.902 1 96.25 99 GLY A O 1
ATOM 751 N N . PHE A 1 100 ? 0.303 0.467 -7.367 1 97 100 PHE A N 1
ATOM 752 C CA . PHE A 1 100 ? -1.051 0.996 -7.254 1 97 100 PHE A CA 1
ATOM 753 C C . PHE A 1 100 ? -1.324 1.479 -5.832 1 97 100 PHE A C 1
ATOM 755 O O . PHE A 1 100 ? -1.874 2.564 -5.637 1 97 100 PHE A O 1
ATOM 762 N N . LEU A 1 101 ? -0.954 0.695 -4.871 1 94.31 101 LEU A N 1
ATOM 763 C CA . LEU A 1 101 ? -1.181 1.053 -3.473 1 94.31 101 LEU A CA 1
ATOM 764 C C . LEU A 1 101 ? -0.348 2.268 -3.082 1 94.31 101 LEU A C 1
ATOM 766 O O . LEU A 1 101 ? -0.81 3.125 -2.324 1 94.31 101 LEU A O 1
ATOM 770 N N . PHE A 1 102 ? 0.859 2.365 -3.607 1 92.94 102 PHE A N 1
ATOM 771 C CA . PHE A 1 102 ? 1.716 3.52 -3.369 1 92.94 102 PHE A CA 1
ATOM 772 C C . PHE A 1 102 ? 1.115 4.777 -3.988 1 92.94 102 PHE A C 1
ATOM 774 O O . PHE A 1 102 ? 1.062 5.828 -3.346 1 92.94 102 PHE A O 1
ATOM 781 N N . ALA A 1 103 ? 0.657 4.621 -5.172 1 93.88 103 ALA A N 1
ATOM 782 C CA . ALA A 1 103 ? 0.028 5.75 -5.852 1 93.88 103 ALA A CA 1
ATOM 783 C C . ALA A 1 103 ? -1.236 6.191 -5.121 1 93.88 103 ALA A C 1
ATOM 785 O O . ALA A 1 103 ? -1.5 7.391 -4.992 1 93.88 103 ALA A O 1
ATOM 786 N N . ALA A 1 104 ? -2.006 5.246 -4.711 1 92.19 104 ALA A N 1
ATOM 787 C CA . ALA A 1 104 ? -3.217 5.559 -3.959 1 92.19 104 ALA A CA 1
ATOM 788 C C . ALA A 1 104 ? -2.883 6.285 -2.658 1 92.19 104 ALA A C 1
ATOM 790 O O . ALA A 1 104 ? -3.609 7.188 -2.238 1 92.19 104 ALA A O 1
ATOM 791 N N . PHE A 1 105 ? -1.778 5.844 -2.012 1 90.06 105 PHE A N 1
ATOM 792 C CA . PHE A 1 105 ? -1.279 6.488 -0.803 1 90.06 105 PHE A CA 1
ATOM 793 C C . PHE A 1 105 ? -0.933 7.949 -1.072 1 90.06 105 PHE A C 1
ATOM 795 O O . PHE A 1 105 ? -1.364 8.844 -0.338 1 90.06 105 PHE A O 1
ATOM 802 N N . LEU A 1 106 ? -0.26 8.219 -2.09 1 89.38 106 LEU A N 1
ATOM 803 C CA . LEU A 1 106 ? 0.132 9.594 -2.408 1 89.38 106 LEU A CA 1
ATOM 804 C C . LEU A 1 106 ? -1.08 10.422 -2.814 1 89.38 106 LEU A C 1
ATOM 806 O O . LEU A 1 106 ? -1.167 11.609 -2.479 1 89.38 106 LEU A O 1
ATOM 810 N N . SER A 1 107 ? -1.949 9.781 -3.59 1 90.88 107 SER A N 1
ATOM 811 C CA . SER A 1 107 ? -3.184 10.469 -3.951 1 90.88 107 SER A CA 1
ATOM 812 C C . SER A 1 107 ? -3.988 10.852 -2.713 1 90.88 107 SER A C 1
ATOM 814 O O . SER A 1 107 ? -4.625 11.906 -2.678 1 90.88 107 SER A O 1
ATOM 816 N N . TYR A 1 108 ? -3.963 9.969 -1.765 1 89.12 108 TYR A N 1
ATOM 817 C CA . TYR A 1 108 ? -4.609 10.25 -0.487 1 89.12 108 TYR A CA 1
ATOM 818 C C . TYR A 1 108 ? -3.99 11.477 0.18 1 89.12 108 TYR A C 1
ATOM 820 O O . TYR A 1 108 ? -4.707 12.344 0.683 1 89.12 108 TYR A O 1
ATOM 828 N N . LEU A 1 109 ? -2.693 11.594 0.207 1 88.38 109 LEU A N 1
ATOM 829 C CA . LEU A 1 109 ? -1.996 12.734 0.792 1 88.38 109 LEU A CA 1
ATOM 830 C C . LEU A 1 109 ? -2.348 14.016 0.054 1 88.38 109 LEU A C 1
ATOM 832 O O . LEU A 1 109 ? -2.564 15.062 0.68 1 88.38 109 LEU A O 1
ATOM 836 N N . GLU A 1 110 ? -2.457 13.883 -1.244 1 90.06 110 GLU A N 1
ATOM 837 C CA . GLU A 1 110 ? -2.824 15.031 -2.059 1 90.06 110 GLU A CA 1
ATOM 838 C C . GLU A 1 110 ? -4.234 15.516 -1.73 1 90.06 110 GLU A C 1
ATOM 840 O O . GLU A 1 110 ? -4.473 16.719 -1.587 1 90.06 110 GLU A O 1
ATOM 845 N N . ALA A 1 111 ? -5.09 14.633 -1.506 1 88 111 ALA A N 1
ATOM 846 C CA . ALA A 1 111 ? -6.508 14.945 -1.354 1 88 111 ALA A CA 1
ATOM 847 C C . ALA A 1 111 ? -6.812 15.445 0.056 1 88 111 ALA A C 1
ATOM 849 O O . ALA A 1 111 ? -7.594 16.375 0.234 1 88 111 ALA A O 1
ATOM 850 N N . TYR A 1 112 ? -6.105 14.867 1.066 1 85.25 112 TYR A N 1
ATOM 851 C CA . TYR A 1 112 ? -6.566 15.125 2.428 1 85.25 112 TYR A CA 1
ATOM 852 C C . TYR A 1 112 ? -5.5 15.852 3.238 1 85.25 112 TYR A C 1
ATOM 854 O O . TYR A 1 112 ? -5.797 16.422 4.289 1 85.25 112 TYR A O 1
ATOM 862 N N . VAL A 1 113 ? -4.312 15.914 2.785 1 84.69 113 VAL A N 1
ATOM 863 C CA . VAL A 1 113 ? -3.254 16.594 3.525 1 84.69 113 VAL A CA 1
ATOM 864 C C . VAL A 1 113 ? -2.855 17.875 2.803 1 84.69 113 VAL A C 1
ATOM 866 O O . VAL A 1 113 ? -2.879 18.953 3.391 1 84.69 113 VAL A O 1
ATOM 869 N N . LEU A 1 114 ? -2.652 17.766 1.555 1 86 114 LEU A N 1
ATOM 870 C CA . LEU A 1 114 ? -2.232 18.938 0.784 1 86 114 LEU A CA 1
ATOM 871 C C . LEU A 1 114 ? -3.439 19.672 0.224 1 86 114 LEU A C 1
ATOM 873 O O . LEU A 1 114 ? -3.357 20.875 -0.065 1 86 114 LEU A O 1
ATOM 877 N N . GLU A 1 115 ? -4.512 18.953 -0.004 1 89.38 115 GLU A N 1
ATOM 878 C CA . GLU A 1 115 ? -5.738 19.5 -0.575 1 89.38 115 GLU A CA 1
ATOM 879 C C . GLU A 1 115 ? -5.48 20.109 -1.949 1 89.38 115 GLU A C 1
ATOM 881 O O . GLU A 1 115 ? -6.008 21.188 -2.266 1 89.38 115 GLU A O 1
ATOM 886 N N . LYS A 1 116 ? -4.52 19.594 -2.582 1 88.81 116 LYS A N 1
ATOM 887 C CA . LYS A 1 116 ? -4.18 19.969 -3.955 1 88.81 116 LYS A CA 1
ATOM 888 C C . LYS A 1 116 ? -3.967 18.719 -4.816 1 88.81 116 LYS A C 1
ATOM 890 O O . LYS A 1 116 ? -3.371 17.734 -4.367 1 88.81 116 LYS A O 1
ATOM 895 N N . TRP A 1 117 ? -4.5 18.859 -6.035 1 90 117 TRP A N 1
ATOM 896 C CA . TRP A 1 117 ? -4.344 17.75 -6.961 1 90 117 TRP A CA 1
ATOM 897 C C . TRP A 1 117 ? -3.236 18.031 -7.973 1 90 117 TRP A C 1
ATOM 899 O O . TRP A 1 117 ? -3.102 19.156 -8.461 1 90 117 TRP A O 1
ATOM 909 N N . CYS A 1 118 ? -2.471 17.031 -8.242 1 91.12 118 CYS A N 1
ATOM 910 C CA . CYS A 1 118 ? -1.482 17.078 -9.312 1 91.12 118 CYS A CA 1
ATOM 911 C C . CYS A 1 118 ? -1.924 16.234 -10.5 1 91.12 118 CYS A C 1
ATOM 913 O O . CYS A 1 118 ? -2.111 15.016 -10.367 1 91.12 118 CYS A O 1
ATOM 915 N N . ILE A 1 119 ? -2.072 16.828 -11.609 1 90.75 119 ILE A N 1
ATOM 916 C CA . ILE A 1 119 ? -2.623 16.172 -12.789 1 90.75 119 ILE A CA 1
ATOM 917 C C . ILE A 1 119 ? -1.727 15.008 -13.203 1 90.75 119 ILE A C 1
ATOM 919 O O . ILE A 1 119 ? -2.215 13.969 -13.664 1 90.75 119 ILE A O 1
ATOM 923 N N . TYR A 1 120 ? -0.425 15.117 -13.102 1 92.56 120 TYR A N 1
ATOM 924 C CA . TYR A 1 120 ? 0.489 14.031 -13.453 1 92.56 120 TYR A CA 1
ATOM 925 C C . TYR A 1 120 ? 0.295 12.836 -12.531 1 92.56 120 TYR A C 1
ATOM 927 O O . TYR A 1 120 ? 0.344 11.688 -12.977 1 92.56 120 TYR A O 1
ATOM 935 N N . CYS A 1 121 ? -0.005 13.078 -11.312 1 93.19 121 CYS A N 1
ATOM 936 C CA . CYS A 1 121 ? -0.251 12 -10.359 1 93.19 121 CYS A CA 1
ATOM 937 C C . CYS A 1 121 ? -1.558 11.281 -10.672 1 93.19 121 CYS A C 1
ATOM 939 O O . CYS A 1 121 ? -1.647 10.062 -10.539 1 93.19 121 CYS A O 1
ATOM 941 N N . LEU A 1 122 ? -2.506 12.047 -11.109 1 93.62 122 LEU A N 1
ATOM 942 C CA . LEU A 1 122 ? -3.793 11.445 -11.445 1 93.62 122 LEU A CA 1
ATOM 943 C C . LEU A 1 122 ? -3.674 10.562 -12.68 1 93.62 122 LEU A C 1
ATOM 945 O O . LEU A 1 122 ? -4.234 9.469 -12.719 1 93.62 122 LEU A O 1
ATOM 949 N N . TRP A 1 123 ? -2.984 11.086 -13.633 1 95.25 123 TRP A N 1
ATOM 950 C CA . TRP A 1 123 ? -2.734 10.281 -14.82 1 95.25 123 TRP A CA 1
ATOM 951 C C . TRP A 1 123 ? -1.954 9.016 -14.469 1 95.25 123 TRP A C 1
ATOM 953 O O . TRP A 1 123 ? -2.275 7.926 -14.953 1 95.25 123 TRP A O 1
ATOM 963 N N . SER A 1 124 ? -0.929 9.172 -13.695 1 96.25 124 SER A N 1
ATOM 964 C CA . SER A 1 124 ? -0.127 8.016 -13.297 1 96.25 124 SER A CA 1
ATOM 965 C C . SER A 1 124 ? -0.967 6.992 -12.547 1 96.25 124 SER A C 1
ATOM 967 O O . SER A 1 124 ? -0.823 5.785 -12.758 1 96.25 124 SER A O 1
ATOM 969 N N . GLN A 1 125 ? -1.868 7.492 -11.742 1 96.31 125 GLN A N 1
ATOM 970 C CA . GLN A 1 125 ? -2.76 6.59 -11.023 1 96.31 125 GLN A CA 1
ATOM 971 C C . GLN A 1 125 ? -3.633 5.789 -11.984 1 96.31 125 GLN A C 1
ATOM 973 O O . GLN A 1 125 ? -3.822 4.586 -11.797 1 96.31 125 GLN A O 1
ATOM 978 N N . GLY A 1 126 ? -4.184 6.473 -12.938 1 97.75 126 GLY A N 1
ATOM 979 C CA . GLY A 1 126 ? -4.98 5.789 -13.945 1 97.75 126 GLY A CA 1
ATOM 980 C C . GLY A 1 126 ? -4.199 4.727 -14.695 1 97.75 126 GLY A C 1
ATOM 981 O O . GLY A 1 126 ? -4.707 3.627 -14.93 1 97.75 126 GLY A O 1
ATOM 982 N N . ILE A 1 127 ? -3.01 5.039 -15.023 1 98.38 127 ILE A N 1
ATOM 983 C CA . ILE A 1 127 ? -2.168 4.141 -15.805 1 98.38 127 ILE A CA 1
ATOM 984 C C . ILE A 1 127 ? -1.841 2.895 -14.984 1 98.38 127 ILE A C 1
ATOM 986 O O . ILE A 1 127 ? -1.982 1.769 -15.469 1 98.38 127 ILE A O 1
ATOM 990 N N . ILE A 1 128 ? -1.377 3.09 -13.75 1 98.31 128 ILE A N 1
ATOM 991 C CA . ILE A 1 128 ? -0.981 1.952 -12.93 1 98.31 128 ILE A CA 1
ATOM 992 C C . ILE A 1 128 ? -2.203 1.091 -12.617 1 98.31 128 ILE A C 1
ATOM 994 O O . ILE A 1 128 ? -2.1 -0.135 -12.516 1 98.31 128 ILE A O 1
ATOM 998 N N . ALA A 1 129 ? -3.377 1.701 -12.461 1 97.94 129 ALA A N 1
ATOM 999 C CA . ALA A 1 129 ? -4.617 0.955 -12.266 1 97.94 129 ALA A CA 1
ATOM 1000 C C . ALA A 1 129 ? -4.926 0.076 -13.469 1 97.94 129 ALA A C 1
ATOM 1002 O O . ALA A 1 129 ? -5.309 -1.087 -13.32 1 97.94 129 ALA A O 1
ATOM 1003 N N . ALA A 1 130 ? -4.809 0.665 -14.609 1 98.31 130 ALA A N 1
ATOM 1004 C CA . ALA A 1 130 ? -5.035 -0.086 -15.844 1 98.31 130 ALA A CA 1
ATOM 1005 C C . ALA A 1 130 ? -4.086 -1.273 -15.945 1 98.31 130 ALA A C 1
ATOM 1007 O O . ALA A 1 130 ? -4.496 -2.377 -16.312 1 98.31 130 ALA A O 1
ATOM 1008 N N . ILE A 1 131 ? -2.807 -1.018 -15.617 1 98.25 131 ILE A N 1
ATOM 1009 C CA . ILE A 1 131 ? -1.806 -2.076 -15.672 1 98.25 131 ILE A CA 1
ATOM 1010 C C . ILE A 1 131 ? -2.162 -3.18 -14.68 1 98.25 131 ILE A C 1
ATOM 1012 O O . ILE A 1 131 ? -2.039 -4.367 -14.992 1 98.25 131 ILE A O 1
ATOM 1016 N N . LEU A 1 132 ? -2.58 -2.793 -13.555 1 97.69 132 LEU A N 1
ATOM 1017 C CA . LEU A 1 132 ? -2.973 -3.768 -12.539 1 97.69 132 LEU A CA 1
ATOM 1018 C C . LEU A 1 132 ? -4.129 -4.633 -13.039 1 97.69 132 LEU A C 1
ATOM 1020 O O . LEU A 1 132 ? -4.082 -5.859 -12.93 1 97.69 132 LEU A O 1
ATOM 1024 N N . ILE A 1 133 ? -5.145 -4.023 -13.602 1 97.31 133 ILE A N 1
ATOM 1025 C CA . ILE A 1 133 ? -6.305 -4.742 -14.117 1 97.31 133 ILE A CA 1
ATOM 1026 C C . ILE A 1 133 ? -5.871 -5.707 -15.219 1 97.31 133 ILE A C 1
ATOM 1028 O O . ILE A 1 133 ? -6.273 -6.875 -15.219 1 97.31 133 ILE A O 1
ATOM 1032 N N . LEU A 1 134 ? -5.043 -5.219 -16.094 1 96.62 134 LEU A N 1
ATOM 1033 C CA . LEU A 1 134 ? -4.562 -6.055 -17.188 1 96.62 134 LEU A CA 1
ATOM 1034 C C . LEU A 1 134 ? -3.74 -7.223 -16.656 1 96.62 134 LEU A C 1
ATOM 1036 O O . LEU A 1 134 ? -3.793 -8.328 -17.219 1 96.62 134 LEU A O 1
ATOM 1040 N N . SER A 1 135 ? -2.939 -6.953 -15.664 1 95.75 135 SER A N 1
ATOM 1041 C CA . SER A 1 135 ? -2.129 -8.023 -15.094 1 95.75 135 SER A CA 1
ATOM 1042 C C . SER A 1 135 ? -3.002 -9.086 -14.438 1 95.75 135 SER A C 1
ATOM 1044 O O . SER A 1 135 ? -2.686 -10.281 -14.5 1 95.75 135 SER A O 1
ATOM 1046 N N . ILE A 1 136 ? -4.098 -8.703 -13.852 1 94.19 136 ILE A N 1
ATOM 1047 C CA . ILE A 1 136 ? -5.047 -9.641 -13.258 1 94.19 136 ILE A CA 1
ATOM 1048 C C . ILE A 1 136 ? -5.684 -10.492 -14.352 1 94.19 136 ILE A C 1
ATOM 1050 O O . ILE A 1 136 ? -5.773 -11.719 -14.227 1 94.19 136 ILE A O 1
ATOM 1054 N N . VAL A 1 137 ? -6.098 -9.836 -15.406 1 92.81 137 VAL A N 1
ATOM 1055 C CA . VAL A 1 137 ? -6.719 -10.523 -16.531 1 92.81 137 VAL A CA 1
ATOM 1056 C C . VAL A 1 137 ? -5.734 -11.516 -17.141 1 92.81 137 VAL A C 1
ATOM 1058 O O . VAL A 1 137 ? -6.102 -12.656 -17.453 1 92.81 137 VAL A O 1
ATOM 1061 N N . ALA A 1 138 ? -4.48 -11.102 -17.281 1 91.19 138 ALA A N 1
ATOM 1062 C CA . ALA A 1 138 ? -3.451 -11.969 -17.844 1 91.19 138 ALA A CA 1
ATOM 1063 C C . ALA A 1 138 ? -3.242 -13.211 -16.969 1 91.19 138 ALA A C 1
ATOM 1065 O O . ALA A 1 138 ? -3.098 -14.32 -17.5 1 91.19 138 ALA A O 1
ATOM 1066 N N . LEU A 1 139 ? -3.277 -13.062 -15.742 1 89.62 139 LEU A N 1
ATOM 1067 C CA . LEU A 1 139 ? -3.076 -14.18 -14.828 1 89.62 139 LEU A CA 1
ATOM 1068 C C . LEU A 1 139 ? -4.285 -15.109 -14.828 1 89.62 139 LEU A C 1
ATOM 1070 O O . LEU A 1 139 ? -4.133 -16.328 -14.75 1 89.62 139 LEU A O 1
ATOM 1074 N N . LEU A 1 140 ? -5.465 -14.531 -14.906 1 88 140 LEU A N 1
ATOM 1075 C CA . LEU A 1 140 ? -6.676 -15.344 -14.953 1 88 140 LEU A CA 1
ATOM 1076 C C . LEU A 1 140 ? -6.734 -16.156 -16.234 1 88 140 LEU A C 1
ATOM 1078 O O . LEU A 1 140 ? -7.168 -17.312 -16.219 1 88 140 LEU A O 1
ATOM 1082 N N . MET A 1 141 ? -6.363 -15.625 -17.297 1 85.31 141 MET A N 1
ATOM 1083 C CA . MET A 1 141 ? -6.34 -16.328 -18.578 1 85.31 141 MET A CA 1
ATOM 1084 C C . MET A 1 141 ? -5.309 -17.453 -18.562 1 85.31 141 MET A C 1
ATOM 1086 O O . MET A 1 141 ? -5.539 -18.531 -19.125 1 85.31 141 MET A O 1
ATOM 1090 N N . ARG A 1 142 ? -4.156 -17.172 -17.953 1 79.75 142 ARG A N 1
ATOM 1091 C CA . ARG A 1 142 ? -3.117 -18.188 -17.859 1 79.75 142 ARG A CA 1
ATOM 1092 C C . ARG A 1 142 ? -3.553 -19.344 -16.953 1 79.75 142 ARG A C 1
ATOM 1094 O O . ARG A 1 142 ? -3.229 -20.5 -17.203 1 79.75 142 ARG A O 1
ATOM 1101 N N . TRP A 1 143 ? -4.242 -18.984 -15.914 1 73.5 143 TRP A N 1
ATOM 1102 C CA . TRP A 1 143 ? -4.773 -19.984 -15.008 1 73.5 143 TRP A CA 1
ATOM 1103 C C . TRP A 1 143 ? -5.809 -20.859 -15.711 1 73.5 143 TRP A C 1
ATOM 1105 O O . TRP A 1 143 ? -5.844 -22.078 -15.516 1 73.5 143 TRP A O 1
ATOM 1115 N N . GLN A 1 144 ? -6.621 -20.266 -16.547 1 69.25 144 GLN A N 1
ATOM 1116 C CA . GLN A 1 144 ? -7.637 -21 -17.297 1 69.25 144 GLN A CA 1
ATOM 1117 C C . GLN A 1 144 ? -7 -21.922 -18.328 1 69.25 144 GLN A C 1
ATOM 1119 O O . GLN A 1 144 ? -7.453 -23.062 -18.531 1 69.25 144 GLN A O 1
ATOM 1124 N N . THR A 1 145 ? -5.957 -21.438 -18.938 1 66.56 145 THR A N 1
ATOM 1125 C CA . THR A 1 145 ? -5.293 -22.266 -19.938 1 66.56 145 THR A CA 1
ATOM 1126 C C . THR A 1 145 ? -4.602 -23.453 -19.297 1 66.56 145 THR A C 1
ATOM 1128 O O . THR A 1 145 ? -4.629 -24.562 -19.844 1 66.56 145 THR A O 1
ATOM 1131 N N . SER A 1 146 ? -4.02 -23.203 -18.125 1 62.06 146 SER A N 1
ATOM 1132 C CA . SER A 1 146 ? -3.365 -24.312 -17.438 1 62.06 146 SER A CA 1
ATOM 1133 C C . SER A 1 146 ? -4.375 -25.359 -16.984 1 62.06 146 SER A C 1
ATOM 1135 O O . SER A 1 146 ? -4.125 -26.562 -17.109 1 62.06 146 SER A O 1
ATOM 1137 N N . LYS A 1 147 ? -5.633 -24.922 -16.547 1 62.12 147 LYS A N 1
ATOM 1138 C CA . LYS A 1 147 ? -6.695 -25.844 -16.156 1 62.12 147 LYS A CA 1
ATOM 1139 C C . LYS A 1 147 ? -7.215 -26.625 -17.359 1 62.12 147 LYS A C 1
ATOM 1141 O O . LYS A 1 147 ? -7.492 -27.828 -17.25 1 62.12 147 LYS A O 1
ATOM 1146 N N . ARG A 1 148 ? -7.328 -25.984 -18.406 1 59.53 148 ARG A N 1
ATOM 1147 C CA . ARG A 1 148 ? -7.805 -26.641 -19.625 1 59.53 148 ARG A CA 1
ATOM 1148 C C . ARG A 1 148 ? -6.805 -27.688 -20.109 1 59.53 148 ARG A C 1
ATOM 1150 O O . ARG A 1 148 ? -7.191 -28.781 -20.531 1 59.53 148 ARG A O 1
ATOM 1157 N N . LEU A 1 149 ? -5.551 -27.375 -19.922 1 58.16 149 LEU A N 1
ATOM 1158 C CA . LEU A 1 149 ? -4.516 -28.312 -20.359 1 58.16 149 LEU A CA 1
ATOM 1159 C C . LEU A 1 149 ? -4.453 -29.531 -19.438 1 58.16 149 LEU A C 1
ATOM 1161 O O . LEU A 1 149 ? -4.281 -30.656 -19.891 1 58.16 149 LEU A O 1
ATOM 1165 N N . VAL A 1 150 ? -4.5 -29.203 -18.109 1 56.78 150 VAL A N 1
ATOM 1166 C CA . VAL A 1 150 ? -4.488 -30.297 -17.156 1 56.78 150 VAL A CA 1
ATOM 1167 C C . VAL A 1 150 ? -5.707 -31.188 -17.375 1 56.78 150 VAL A C 1
ATOM 1169 O O . VAL A 1 150 ? -5.602 -32.406 -17.344 1 56.78 150 VAL A O 1
ATOM 1172 N N . LYS A 1 151 ? -6.883 -30.609 -17.625 1 60.5 151 LYS A N 1
ATOM 1173 C CA . LYS A 1 151 ? -8.094 -31.375 -17.922 1 60.5 151 LYS A CA 1
ATOM 1174 C C . LYS A 1 151 ? -7.945 -32.156 -19.234 1 60.5 151 LYS A C 1
ATOM 1176 O O . LYS A 1 151 ? -8.344 -33.312 -19.312 1 60.5 151 LYS A O 1
ATOM 1181 N N . ALA A 1 152 ? -7.398 -31.531 -20.156 1 59.09 152 ALA A N 1
ATOM 1182 C CA . ALA A 1 152 ? -7.16 -32.188 -21.438 1 59.09 152 ALA A CA 1
ATOM 1183 C C . ALA A 1 152 ? -6.176 -33.344 -21.297 1 59.09 152 ALA A C 1
ATOM 1185 O O . ALA A 1 152 ? -6.359 -34.406 -21.891 1 59.09 152 ALA A O 1
ATOM 1186 N N . GLY A 1 153 ? -5.105 -32.938 -20.484 1 55.5 153 GLY A N 1
ATOM 1187 C CA . GLY A 1 153 ? -4.145 -34 -20.25 1 55.5 153 GLY A CA 1
ATOM 1188 C C . GLY A 1 153 ? -4.719 -35.156 -19.469 1 55.5 153 GLY A C 1
ATOM 1189 O O . GLY A 1 153 ? -4.371 -36.312 -19.719 1 55.5 153 GLY A O 1
ATOM 1190 N N . ARG A 1 154 ? -5.547 -34.906 -18.5 1 58.25 154 ARG A N 1
ATOM 1191 C CA . ARG A 1 154 ? -6.219 -35.938 -17.75 1 58.25 154 ARG A CA 1
ATOM 1192 C C . ARG A 1 154 ? -7.129 -36.781 -18.656 1 58.25 154 ARG A C 1
ATOM 1194 O O . ARG A 1 154 ? -7.207 -38 -18.516 1 58.25 154 ARG A O 1
ATOM 1201 N N . GLN A 1 155 ? -7.766 -36.188 -19.562 1 56.22 155 GLN A N 1
ATOM 1202 C CA . GLN A 1 155 ? -8.617 -36.906 -20.516 1 56.22 155 GLN A CA 1
ATOM 1203 C C . GLN A 1 155 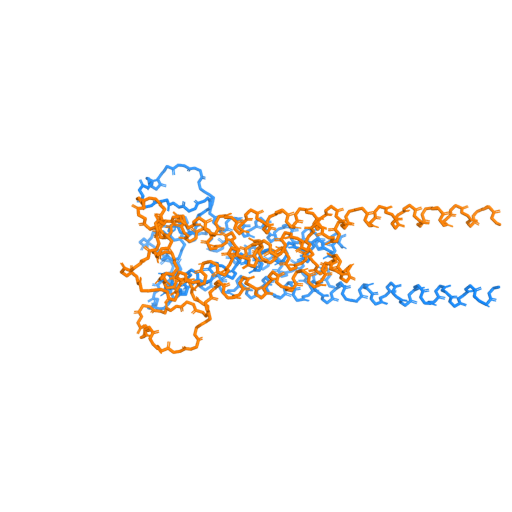? -7.789 -37.812 -21.422 1 56.22 155 GLN A C 1
ATOM 1205 O O . GLN A 1 155 ? -8.211 -38.906 -21.781 1 56.22 155 GLN A O 1
ATOM 1210 N N . ASP A 1 156 ? -6.715 -37.312 -21.922 1 54.72 156 ASP A N 1
ATOM 1211 C CA . ASP A 1 156 ? -5.875 -38.094 -22.812 1 54.72 156 ASP A CA 1
ATOM 1212 C C . ASP A 1 156 ? -5.309 -39.312 -22.078 1 54.72 156 ASP A C 1
ATOM 1214 O O . ASP A 1 156 ? -5.09 -40.375 -22.688 1 54.72 156 ASP A O 1
ATOM 1218 N N . LYS A 1 157 ? -5.141 -39.219 -20.781 1 56.06 157 LYS A N 1
ATOM 1219 C CA . LYS A 1 157 ? -4.676 -40.406 -20.031 1 56.06 157 LYS A CA 1
ATOM 1220 C C . LYS A 1 157 ? -5.754 -41.469 -19.969 1 56.06 157 LYS A C 1
ATOM 1222 O O . LYS A 1 157 ? -5.449 -42.656 -19.766 1 56.06 157 LYS A O 1
ATOM 1227 N N . TYR A 1 158 ? -6.945 -41.188 -20.094 1 54.41 158 TYR A N 1
ATOM 1228 C CA . TYR A 1 158 ? -7.992 -42.188 -20.047 1 54.41 158 TYR A CA 1
ATOM 1229 C C . TYR A 1 158 ? -8.227 -42.812 -21.438 1 54.41 158 TYR A C 1
ATOM 1231 O O . TYR A 1 158 ? -8.961 -43.781 -21.562 1 54.41 158 TYR A O 1
ATOM 1239 N N . VAL A 1 159 ? -7.73 -42.094 -22.422 1 57.44 159 VAL A N 1
ATOM 1240 C CA . VAL A 1 159 ? -7.938 -42.688 -23.734 1 57.44 159 VAL A CA 1
ATOM 1241 C C . VAL A 1 159 ? -6.734 -43.531 -24.125 1 57.44 159 VAL A C 1
ATOM 1243 O O . VAL A 1 159 ? -6.793 -44.312 -25.078 1 57.44 159 VAL A O 1
ATOM 1246 N N . ALA A 1 160 ? -5.688 -43.375 -23.375 1 46.5 160 ALA A N 1
ATOM 1247 C CA . ALA A 1 160 ? -4.605 -44.281 -23.703 1 46.5 160 ALA A CA 1
ATOM 1248 C C . ALA A 1 160 ? -4.691 -45.562 -22.875 1 46.5 160 ALA A C 1
ATOM 1250 O O . ALA A 1 160 ? -5.137 -45.531 -21.719 1 46.5 160 ALA A O 1
ATOM 1251 N N . MET B 1 1 ? 1.982 -24.281 9.938 1 85.31 1 MET B N 1
ATOM 1252 C CA . MET B 1 1 ? 2.016 -22.922 9.398 1 85.31 1 MET B CA 1
ATOM 1253 C C . MET B 1 1 ? 0.641 -22.266 9.492 1 85.31 1 MET B C 1
ATOM 1255 O O . MET B 1 1 ? 0.512 -21.156 10.008 1 85.31 1 MET B O 1
ATOM 1259 N N . LYS B 1 2 ? -0.413 -23.125 9.375 1 92 2 LYS B N 1
ATOM 1260 C CA . LYS B 1 2 ? -1.759 -22.562 9.391 1 92 2 LYS B CA 1
ATOM 1261 C C . LYS B 1 2 ? -2.129 -22.047 10.781 1 92 2 LYS B C 1
ATOM 1263 O O . LYS B 1 2 ? -2.65 -20.938 10.93 1 92 2 LYS B O 1
ATOM 1268 N N . TYR B 1 3 ? -1.749 -22.828 11.805 1 94.5 3 TYR B N 1
ATOM 1269 C CA . TYR B 1 3 ? -2.139 -22.469 13.164 1 94.5 3 TYR B CA 1
ATOM 1270 C C . TYR B 1 3 ? -1.3 -21.297 13.68 1 94.5 3 TYR B C 1
ATOM 1272 O O . TYR B 1 3 ? -1.777 -20.484 14.477 1 94.5 3 TYR B O 1
ATOM 1280 N N . LEU B 1 4 ? -0.121 -21.219 13.273 1 96.38 4 LEU B N 1
ATOM 1281 C CA . LEU B 1 4 ? 0.739 -20.109 13.672 1 96.38 4 LEU B CA 1
ATOM 1282 C C . LEU B 1 4 ? 0.223 -18.797 13.102 1 96.38 4 LEU B C 1
ATOM 1284 O O . LEU B 1 4 ? 0.143 -17.797 13.812 1 96.38 4 LEU B O 1
ATOM 1288 N N . VAL B 1 5 ? -0.143 -18.797 11.859 1 97.75 5 VAL B N 1
ATOM 1289 C CA . VAL B 1 5 ? -0.683 -17.594 11.219 1 97.75 5 VAL B CA 1
ATOM 1290 C C . VAL B 1 5 ? -2.008 -17.219 11.875 1 97.75 5 VAL B C 1
ATOM 1292 O O . VAL B 1 5 ? -2.262 -16.031 12.133 1 97.75 5 VAL B O 1
ATOM 1295 N N . ALA B 1 6 ? -2.789 -18.219 12.188 1 97.5 6 ALA B N 1
ATOM 1296 C CA . ALA B 1 6 ? -4.066 -17.953 12.852 1 97.5 6 ALA B CA 1
ATOM 1297 C C . ALA B 1 6 ? -3.857 -17.344 14.227 1 97.5 6 ALA B C 1
ATOM 1299 O O . ALA B 1 6 ? -4.578 -16.422 14.617 1 97.5 6 ALA B O 1
ATOM 1300 N N . LEU B 1 7 ? -2.906 -17.828 14.945 1 97.94 7 LEU B N 1
ATOM 1301 C CA . LEU B 1 7 ? -2.598 -17.281 16.266 1 97.94 7 LEU B CA 1
ATOM 1302 C C . LEU B 1 7 ? -2.135 -15.836 16.172 1 97.94 7 LEU B C 1
ATOM 1304 O O . LEU B 1 7 ? -2.561 -14.992 16.969 1 97.94 7 LEU B O 1
ATOM 1308 N N . LEU B 1 8 ? -1.29 -15.609 15.242 1 98.5 8 LEU B N 1
ATOM 1309 C CA . LEU B 1 8 ? -0.824 -14.242 15.039 1 98.5 8 LEU B CA 1
ATOM 1310 C C . LEU B 1 8 ? -1.982 -13.328 14.664 1 98.5 8 LEU B C 1
ATOM 1312 O O . LEU B 1 8 ? -2.037 -12.172 15.102 1 98.5 8 LEU B O 1
ATOM 1316 N N . ALA B 1 9 ? -2.865 -13.844 13.82 1 98.62 9 ALA B N 1
ATOM 1317 C CA . ALA B 1 9 ? -4.027 -13.062 13.422 1 98.62 9 ALA B CA 1
ATOM 1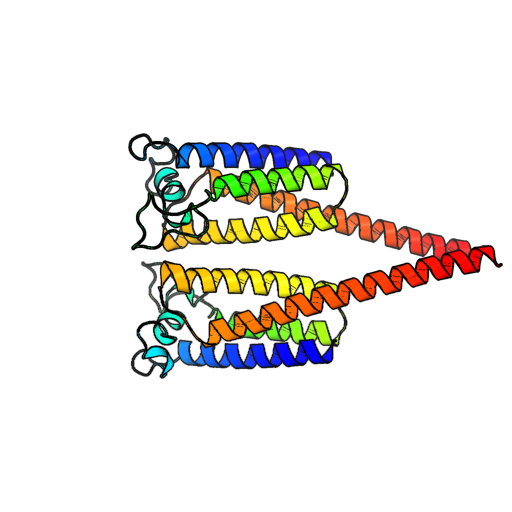318 C C . ALA B 1 9 ? -4.906 -12.727 14.617 1 98.62 9 ALA B C 1
ATOM 1320 O O . ALA B 1 9 ? -5.449 -11.617 14.711 1 98.62 9 ALA B O 1
ATOM 1321 N N . VAL B 1 10 ? -5.039 -13.633 15.523 1 98.31 10 VAL B N 1
ATOM 1322 C CA . VAL B 1 10 ? -5.805 -13.391 16.75 1 98.31 10 VAL B CA 1
ATOM 1323 C C . VAL B 1 10 ? -5.121 -12.305 17.578 1 98.31 10 VAL B C 1
ATOM 1325 O O . VAL B 1 10 ? -5.781 -11.414 18.109 1 98.31 10 VAL B O 1
ATOM 1328 N N . ALA B 1 11 ? -3.824 -12.406 17.672 1 98.5 11 ALA B N 1
ATOM 1329 C CA . ALA B 1 11 ? -3.074 -11.359 18.359 1 98.5 11 ALA B CA 1
ATOM 1330 C C . ALA B 1 11 ? -3.326 -10 17.703 1 98.5 11 ALA B C 1
ATOM 1332 O O . ALA B 1 11 ? -3.461 -8.984 18.406 1 98.5 11 ALA B O 1
ATOM 1333 N N . GLY B 1 12 ? -3.373 -10 16.344 1 98.38 12 GLY B N 1
ATOM 1334 C CA . GLY B 1 12 ? -3.688 -8.773 15.633 1 98.38 12 GLY B CA 1
ATOM 1335 C C . GLY B 1 12 ? -5.062 -8.227 15.969 1 98.38 12 GLY B C 1
ATOM 1336 O O . GLY B 1 12 ? -5.234 -7.012 16.109 1 98.38 12 GLY B O 1
ATOM 1337 N N . ILE B 1 13 ? -6.02 -9.094 16.156 1 98.38 13 ILE B N 1
ATOM 1338 C CA . ILE B 1 13 ? -7.371 -8.688 16.516 1 98.38 13 ILE B CA 1
ATOM 1339 C C . ILE B 1 13 ? -7.359 -8.047 17.906 1 98.38 13 ILE B C 1
ATOM 1341 O O . ILE B 1 13 ? -8 -7.016 18.125 1 98.38 13 ILE B O 1
ATOM 1345 N N . VAL B 1 14 ? -6.605 -8.586 18.797 1 98 14 VAL B N 1
ATOM 1346 C CA . VAL B 1 14 ? -6.531 -8.07 20.156 1 98 14 VAL B CA 1
ATOM 1347 C C . VAL B 1 14 ? -5.945 -6.66 20.156 1 98 14 VAL B C 1
ATOM 1349 O O . VAL B 1 14 ? -6.52 -5.742 20.75 1 98 14 VAL B O 1
ATOM 1352 N N . VAL B 1 15 ? -4.84 -6.504 19.453 1 96.62 15 VAL B N 1
ATOM 1353 C CA . VAL B 1 15 ? -4.164 -5.211 19.422 1 96.62 15 VAL B CA 1
ATOM 1354 C C . VAL B 1 15 ? -5.062 -4.176 18.75 1 96.62 15 VAL B C 1
ATOM 1356 O O . VAL B 1 15 ? -5.152 -3.035 19.203 1 96.62 15 VAL B O 1
ATOM 1359 N N . SER B 1 16 ? -5.75 -4.594 17.672 1 97.06 16 SER B N 1
ATOM 1360 C CA . SER B 1 16 ? -6.648 -3.691 16.953 1 97.06 16 SER B CA 1
ATOM 1361 C C . SER B 1 16 ? -7.852 -3.316 17.828 1 97.06 16 SER B C 1
ATOM 1363 O O . SER B 1 16 ? -8.352 -2.193 17.75 1 97.06 16 SER B O 1
ATOM 1365 N N . THR B 1 17 ? -8.305 -4.227 18.641 1 96.62 17 THR B N 1
ATOM 1366 C CA . THR B 1 17 ? -9.422 -3.957 19.547 1 96.62 17 THR B CA 1
ATOM 1367 C C . THR B 1 17 ? -9.008 -2.953 20.609 1 96.62 17 THR B C 1
ATOM 1369 O O . THR B 1 17 ? -9.797 -2.082 20.984 1 96.62 17 THR B O 1
ATOM 1372 N N . MET B 1 18 ? -7.789 -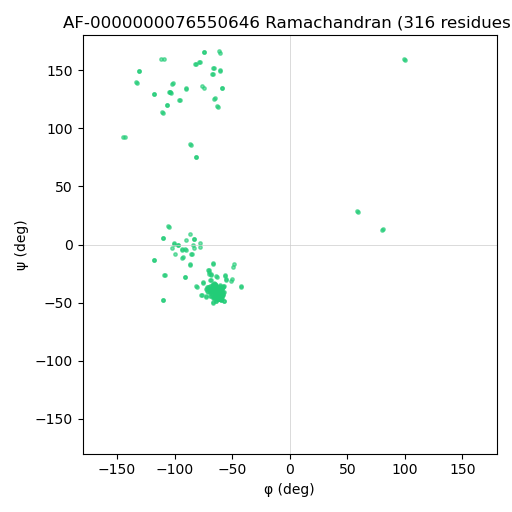3.09 21.109 1 93.88 18 MET B N 1
ATOM 1373 C CA . MET B 1 18 ? -7.285 -2.125 22.078 1 93.88 18 MET B CA 1
ATOM 1374 C C . MET B 1 18 ? -7.215 -0.728 21.469 1 93.88 18 MET B C 1
ATOM 1376 O O . MET B 1 18 ? -7.594 0.254 22.109 1 93.88 18 MET B O 1
ATOM 1380 N N . ALA B 1 19 ? -6.75 -0.649 20.266 1 92.81 19 ALA B N 1
ATOM 1381 C CA . ALA B 1 19 ? -6.699 0.64 19.578 1 92.81 19 ALA B CA 1
ATOM 1382 C C . ALA B 1 19 ? -8.102 1.2 19.359 1 92.81 19 ALA B C 1
ATOM 1384 O O . ALA B 1 19 ? -8.32 2.408 19.469 1 92.81 19 ALA B O 1
ATOM 1385 N N . LEU B 1 20 ? -9.047 0.301 18.984 1 93.75 20 LEU B N 1
ATOM 1386 C CA . LEU B 1 20 ? -10.43 0.711 18.75 1 93.75 20 LEU B CA 1
ATOM 1387 C C . LEU B 1 20 ? -11.047 1.282 20.031 1 93.75 20 LEU B C 1
ATOM 1389 O O . LEU B 1 20 ? -11.797 2.26 19.969 1 93.75 20 LEU B O 1
ATOM 1393 N N . ARG B 1 21 ? -10.68 0.708 21.109 1 92.19 21 ARG B N 1
ATOM 1394 C CA . ARG B 1 21 ? -11.164 1.207 22.406 1 92.19 21 ARG B CA 1
ATOM 1395 C C . ARG B 1 21 ? -10.68 2.633 22.656 1 92.19 21 ARG B C 1
ATOM 1397 O O . ARG B 1 21 ? -11.438 3.477 23.125 1 92.19 21 ARG B O 1
ATOM 1404 N N . VAL B 1 22 ? -9.445 2.873 22.359 1 90.12 22 VAL B N 1
ATOM 1405 C CA . VAL B 1 22 ? -8.891 4.211 22.547 1 90.12 22 VAL B CA 1
ATOM 1406 C C . VAL B 1 22 ? -9.625 5.203 21.641 1 90.12 22 VAL B C 1
ATOM 1408 O O . VAL B 1 22 ? -9.875 6.344 22.031 1 90.12 22 VAL B O 1
ATOM 1411 N N . HIS B 1 23 ? -9.938 4.754 20.422 1 90.38 23 HIS B N 1
ATOM 1412 C CA . HIS B 1 23 ? -10.641 5.605 19.469 1 90.38 23 HIS B CA 1
ATOM 1413 C C . HIS B 1 23 ? -11.977 6.074 20.031 1 90.38 23 HIS B C 1
ATOM 1415 O O . HIS B 1 23 ? -12.383 7.219 19.812 1 90.38 23 HIS B O 1
ATOM 1421 N N . TYR B 1 24 ? -12.648 5.227 20.781 1 90.94 24 TYR B N 1
ATOM 1422 C CA . TYR B 1 24 ? -13.984 5.555 21.25 1 90.94 24 TYR B CA 1
ATOM 1423 C C . TYR B 1 24 ? -13.945 6.113 22.672 1 90.94 24 TYR B C 1
ATOM 1425 O O . TYR B 1 24 ? -14.977 6.523 23.219 1 90.94 24 TYR B O 1
ATOM 1433 N N . MET B 1 25 ? -12.75 6.203 23.234 1 88 25 MET B N 1
ATOM 1434 C CA . MET B 1 25 ? -12.594 6.797 24.562 1 88 25 MET B CA 1
ATOM 1435 C C . MET B 1 25 ? -12.555 8.32 24.469 1 88 25 MET B C 1
ATOM 1437 O O . MET B 1 25 ? -12.18 8.875 23.438 1 88 25 MET B O 1
ATOM 1441 N N . ASP B 1 26 ? -12.938 8.938 25.609 1 83.94 26 ASP B N 1
ATOM 1442 C CA . ASP B 1 26 ? -12.797 10.391 25.703 1 83.94 26 ASP B CA 1
ATOM 1443 C C . ASP B 1 26 ? -11.32 10.797 25.672 1 83.94 26 ASP B C 1
ATOM 1445 O O . ASP B 1 26 ? -10.508 10.25 26.422 1 83.94 26 ASP B O 1
ATOM 1449 N N . PRO B 1 27 ? -11.039 11.719 24.688 1 78.12 27 PRO B N 1
ATOM 1450 C CA . PRO B 1 27 ? -9.641 12.164 24.594 1 78.12 27 PRO B CA 1
ATOM 1451 C C . PRO B 1 27 ? -9.07 12.609 25.938 1 78.12 27 PRO B C 1
ATOM 1453 O O . PRO B 1 27 ? -7.855 12.547 26.141 1 78.12 27 PRO B O 1
ATOM 1456 N N . SER B 1 28 ? -9.938 13.102 26.75 1 74.75 28 SER B N 1
ATOM 1457 C CA . SER B 1 28 ? -9.484 13.57 28.062 1 74.75 28 SER B CA 1
ATOM 1458 C C . SER B 1 28 ? -9.094 12.398 28.953 1 74.75 28 SER B C 1
ATOM 1460 O O . SER B 1 28 ? -8.344 12.57 29.922 1 74.75 28 SER B O 1
ATOM 1462 N N . GLN B 1 29 ? -9.609 11.242 28.656 1 65.69 29 GLN B N 1
ATOM 1463 C CA . GLN B 1 29 ? -9.359 10.047 29.453 1 65.69 29 GLN B CA 1
ATOM 1464 C C . GLN B 1 29 ? -8.375 9.117 28.75 1 65.69 29 GLN B C 1
ATOM 1466 O O . GLN B 1 29 ? -8.156 7.988 29.188 1 65.69 29 GLN B O 1
ATOM 1471 N N . ALA B 1 30 ? -7.621 9.594 27.703 1 61.62 30 ALA B N 1
ATOM 1472 C CA . ALA B 1 30 ? -6.895 8.641 26.875 1 61.62 30 ALA B CA 1
ATOM 1473 C C . ALA B 1 30 ? -5.77 7.973 27.656 1 61.62 30 ALA B C 1
ATOM 1475 O O . ALA B 1 30 ? -5.145 8.594 28.516 1 61.62 30 ALA B O 1
ATOM 1476 N N . PRO B 1 31 ? -5.523 6.699 27.297 1 60.66 31 PRO B N 1
ATOM 1477 C CA . PRO B 1 31 ? -4.637 5.828 28.062 1 60.66 31 PRO B CA 1
ATOM 1478 C C . PRO B 1 31 ? -3.205 6.352 28.125 1 60.66 31 PRO B C 1
ATOM 1480 O O . PRO B 1 31 ? -2.848 7.277 27.391 1 60.66 31 PRO B O 1
ATOM 1483 N N . PRO B 1 32 ? -2.49 5.668 29.109 1 56.31 32 PRO B N 1
ATOM 1484 C CA . PRO B 1 32 ? -1.103 5.969 29.469 1 56.31 32 PRO B CA 1
ATOM 1485 C C . PRO B 1 32 ? -0.184 6.066 28.25 1 56.31 32 PRO B C 1
ATOM 1487 O O . PRO B 1 32 ? 0.891 6.668 28.344 1 56.31 32 PRO B O 1
ATOM 1490 N N . CYS B 1 33 ? -0.603 5.5 27.125 1 62.03 33 CYS B N 1
ATOM 1491 C CA . CYS B 1 33 ? 0.362 5.637 26.047 1 62.03 33 CYS B CA 1
ATOM 1492 C C . CYS B 1 33 ? 0.308 7.035 25.438 1 62.03 33 CYS B C 1
ATOM 1494 O O . CYS B 1 33 ? 1.042 7.34 24.5 1 62.03 33 CYS B O 1
ATOM 1496 N N . ALA B 1 34 ? -0.655 7.781 26.125 1 60.09 34 ALA B N 1
ATOM 1497 C CA . ALA B 1 34 ? -0.798 9.164 25.656 1 60.09 34 ALA B CA 1
ATOM 1498 C C . ALA B 1 34 ? 0.139 10.094 26.422 1 60.09 34 ALA B C 1
ATOM 1500 O O . ALA B 1 34 ? 0.212 11.289 26.125 1 60.09 34 ALA B O 1
ATOM 1501 N N . VAL B 1 35 ? 0.883 9.469 27.219 1 61.19 35 VAL B N 1
ATOM 1502 C CA . VAL B 1 35 ? 1.41 10.398 28.203 1 61.19 35 VAL B CA 1
ATOM 1503 C C . VAL B 1 35 ? 2.852 10.766 27.859 1 61.19 35 VAL B C 1
ATOM 1505 O O . VAL B 1 35 ? 3.412 11.711 28.422 1 61.19 35 VAL B O 1
ATOM 1508 N N . THR B 1 36 ? 3.227 10.055 26.781 1 70.38 36 THR B N 1
ATOM 1509 C CA . THR B 1 36 ? 4.609 10.477 26.578 1 70.38 36 THR B CA 1
ATOM 1510 C C . THR B 1 36 ? 4.73 11.352 25.328 1 70.38 36 THR B C 1
ATOM 1512 O O . THR B 1 36 ? 3.773 11.484 24.562 1 70.38 36 THR B O 1
ATOM 1515 N N . GLU B 1 37 ? 5.875 12.109 25.359 1 76.44 37 GLU B N 1
ATOM 1516 C CA . GLU B 1 37 ? 6.152 13.047 24.281 1 76.44 37 GLU B CA 1
ATOM 1517 C C . GLU B 1 37 ? 6.145 12.352 22.922 1 76.44 37 GLU B C 1
ATOM 1519 O O . GLU B 1 37 ? 5.672 12.906 21.938 1 76.44 37 GLU B O 1
ATOM 1524 N N . LYS B 1 38 ? 6.512 11.141 22.922 1 83.56 38 LYS B N 1
ATOM 1525 C CA . LYS B 1 38 ? 6.664 10.477 21.625 1 83.56 38 LYS B CA 1
ATOM 1526 C C . LYS B 1 38 ? 5.559 9.445 21.406 1 83.56 38 LYS B C 1
ATOM 1528 O O . LYS B 1 38 ? 5.188 9.164 20.266 1 83.56 38 LYS B O 1
ATOM 1533 N N . PHE B 1 39 ? 5.066 8.961 22.516 1 86.56 39 PHE B N 1
ATOM 1534 C CA . PHE B 1 39 ? 4.031 7.934 22.438 1 86.56 39 PHE B CA 1
ATOM 1535 C C . PHE B 1 39 ? 2.686 8.492 22.891 1 86.56 39 PHE B C 1
ATOM 1537 O O . PHE B 1 39 ? 2.525 8.883 24.047 1 86.56 39 PHE B O 1
ATOM 1544 N N . ASP B 1 40 ? 1.725 8.602 21.969 1 88.94 40 ASP B N 1
ATOM 1545 C CA . ASP B 1 40 ? 0.403 9.156 22.234 1 88.94 40 ASP B CA 1
ATOM 1546 C C . ASP B 1 40 ? -0.677 8.422 21.453 1 88.94 40 ASP B C 1
ATOM 1548 O O . ASP B 1 40 ? -1.017 8.812 20.344 1 88.94 40 ASP B O 1
ATOM 1552 N N . CYS B 1 41 ? -1.216 7.473 22.047 1 88.56 41 CYS B N 1
ATOM 1553 C CA . CYS B 1 41 ? -2.234 6.66 21.391 1 88.56 41 CYS B CA 1
ATOM 1554 C C . CYS B 1 41 ? -3.488 7.48 21.109 1 88.56 41 CYS B C 1
ATOM 1556 O O . CYS B 1 41 ? -4.18 7.246 20.125 1 88.56 41 CYS B O 1
ATOM 1558 N N . GLY B 1 42 ? -3.746 8.391 22.094 1 88.31 42 GLY B N 1
ATOM 1559 C CA . GLY B 1 42 ? -4.906 9.25 21.906 1 88.31 42 GLY B CA 1
ATOM 1560 C C . GLY B 1 42 ? -4.801 10.156 20.703 1 88.31 42 GLY B C 1
ATOM 1561 O O . GLY B 1 42 ? -5.738 10.258 19.906 1 88.31 42 GLY B O 1
ATOM 1562 N N . ALA B 1 43 ? -3.658 10.766 20.562 1 88.06 43 ALA B N 1
ATOM 1563 C CA . ALA B 1 43 ? -3.438 11.664 19.422 1 88.06 43 ALA B CA 1
ATOM 1564 C C . ALA B 1 43 ? -3.602 10.93 18.109 1 88.06 43 ALA B C 1
ATOM 1566 O O . ALA B 1 43 ? -4.148 11.484 17.141 1 88.06 43 ALA B O 1
ATOM 1567 N N . VAL B 1 44 ? -3.139 9.695 18.078 1 90 44 VAL B N 1
ATOM 1568 C CA . VAL B 1 44 ? -3.164 8.922 16.844 1 90 44 VAL B CA 1
ATOM 1569 C C . VAL B 1 44 ? -4.582 8.422 16.562 1 90 44 VAL B C 1
ATOM 1571 O O . VAL B 1 44 ? -5.109 8.602 15.461 1 90 44 VAL B O 1
ATOM 1574 N N . ASN B 1 45 ? -5.254 7.941 17.594 1 90.75 45 ASN B N 1
ATOM 1575 C CA . ASN B 1 45 ? -6.543 7.293 17.391 1 90.75 45 ASN B CA 1
ATOM 1576 C C . ASN B 1 45 ? -7.684 8.305 17.344 1 90.75 45 ASN B C 1
ATOM 1578 O O . ASN B 1 45 ? -8.805 7.969 16.969 1 90.75 45 ASN B O 1
ATOM 1582 N N . HIS B 1 46 ? -7.379 9.562 17.656 1 89.38 46 HIS B N 1
ATOM 1583 C CA . HIS B 1 46 ? -8.383 10.617 17.547 1 89.38 46 HIS B CA 1
ATOM 1584 C C . HIS B 1 46 ? -8.047 11.57 16.391 1 89.38 46 HIS B C 1
ATOM 1586 O O . HIS B 1 46 ? -8.734 12.578 16.203 1 89.38 46 HIS B O 1
ATOM 1592 N N . SER B 1 47 ? -7.059 11.211 15.703 1 87.75 47 SER B N 1
ATOM 1593 C CA . SER B 1 47 ? -6.672 12.055 14.578 1 87.75 47 SER B CA 1
ATOM 1594 C C . SER B 1 47 ? -7.645 11.898 13.414 1 87.75 47 SER B C 1
ATOM 1596 O O . SER B 1 47 ? -8.438 10.953 13.375 1 87.75 47 SER B O 1
ATOM 1598 N N . ARG B 1 48 ? -7.609 12.773 12.469 1 86.75 48 ARG B N 1
ATOM 1599 C CA . ARG B 1 48 ? -8.477 12.734 11.297 1 86.75 48 ARG B CA 1
ATOM 1600 C C . ARG B 1 48 ? -8.156 11.539 10.414 1 86.75 48 ARG B C 1
ATOM 1602 O O . ARG B 1 48 ? -8.977 11.125 9.594 1 86.75 48 ARG B O 1
ATOM 1609 N N . PHE B 1 49 ? -6.973 10.93 10.633 1 86.19 49 PHE B N 1
ATOM 1610 C CA . PHE B 1 49 ? -6.523 9.82 9.797 1 86.19 49 PHE B CA 1
ATOM 1611 C C . PHE B 1 49 ? -6.918 8.484 10.414 1 86.19 49 PHE B C 1
ATOM 1613 O O . PHE B 1 49 ? -6.727 7.43 9.797 1 86.19 49 PHE B O 1
ATOM 1620 N N . ALA B 1 50 ? -7.48 8.539 11.555 1 90.19 50 ALA B N 1
ATOM 1621 C CA . ALA B 1 50 ? -7.828 7.312 12.266 1 90.19 50 ALA B CA 1
ATOM 1622 C C . ALA B 1 50 ? -9.164 6.758 11.781 1 90.19 50 ALA B C 1
ATOM 1624 O O . ALA B 1 50 ? -9.664 5.766 12.32 1 90.19 50 ALA B O 1
ATOM 1625 N N . VAL B 1 51 ? -9.75 7.422 10.719 1 89.06 51 VAL B N 1
ATOM 1626 C CA . VAL B 1 51 ? -11.008 6.969 10.141 1 89.06 51 VAL B CA 1
ATOM 1627 C C . VAL B 1 51 ? -10.883 6.887 8.625 1 89.06 51 VAL B C 1
ATOM 1629 O O . VAL B 1 51 ? -10.016 7.527 8.031 1 89.06 51 VAL B O 1
ATOM 1632 N N . PHE B 1 52 ? -11.594 5.977 8.023 1 84.38 52 PHE B N 1
ATOM 1633 C CA . PHE B 1 52 ? -11.602 5.836 6.574 1 84.38 52 PHE B CA 1
ATOM 1634 C C . PHE B 1 52 ? -12.992 6.074 6.016 1 84.38 52 PHE B C 1
ATOM 1636 O O . PHE B 1 52 ? -13.961 5.457 6.469 1 84.38 52 PHE B O 1
ATOM 1643 N N . PRO B 1 53 ? -13.195 6.93 5.004 1 78.62 53 PRO B N 1
ATOM 1644 C CA . PRO B 1 53 ? -12.242 7.922 4.496 1 78.62 53 PRO B CA 1
ATOM 1645 C C . PRO B 1 53 ? -11.953 9.023 5.512 1 78.62 53 PRO B C 1
ATOM 1647 O O . PRO B 1 53 ? -12.742 9.25 6.434 1 78.62 53 PRO B O 1
ATOM 1650 N N . PRO B 1 54 ? -10.688 9.609 5.406 1 77.12 54 PRO B N 1
ATOM 1651 C CA . PRO B 1 54 ? -10.32 10.625 6.398 1 77.12 54 PRO B CA 1
ATOM 1652 C C . PRO B 1 54 ? -11.258 11.828 6.387 1 77.12 54 PRO B C 1
ATOM 1654 O O . PRO B 1 54 ? -11.844 12.148 5.352 1 77.12 54 PRO B O 1
ATOM 1657 N N . ARG B 1 55 ? -11.352 12.359 7.539 1 72.94 55 ARG B N 1
ATOM 1658 C CA . ARG B 1 55 ? -12.172 13.562 7.668 1 72.94 55 ARG B CA 1
ATOM 1659 C C . ARG B 1 55 ? -11.445 14.781 7.105 1 72.94 55 ARG B C 1
ATOM 1661 O O . ARG B 1 55 ? -10.227 14.898 7.234 1 72.94 55 ARG B O 1
ATOM 1668 N N . THR B 1 56 ? -12.242 15.461 6.426 1 71 56 THR B N 1
ATOM 1669 C CA . THR B 1 56 ? -11.672 16.719 5.926 1 71 56 THR B CA 1
ATOM 1670 C C . THR B 1 56 ? -11.656 17.781 7.02 1 71 56 THR B C 1
ATOM 1672 O O . THR B 1 56 ? -12.328 17.625 8.047 1 71 56 THR B O 1
ATOM 1675 N N . PHE B 1 57 ? -10.789 18.75 6.867 1 68.75 57 PHE B N 1
ATOM 1676 C CA . PHE B 1 57 ? -10.664 19.812 7.848 1 68.75 57 PHE B CA 1
ATOM 1677 C C . PHE B 1 57 ? -12 20.516 8.07 1 68.75 57 PHE B C 1
ATOM 1679 O O . PHE B 1 57 ? -12.305 20.953 9.18 1 68.75 57 PHE B O 1
ATOM 1686 N N . ASP B 1 58 ? -12.75 20.438 7.055 1 66.94 58 ASP B N 1
ATOM 1687 C CA . ASP B 1 58 ? -13.977 21.219 7.086 1 66.94 58 ASP B CA 1
ATOM 1688 C C . ASP B 1 58 ? -15.18 20.344 7.441 1 66.94 58 ASP B C 1
ATOM 1690 O O . ASP B 1 58 ? -16.297 20.844 7.574 1 66.94 58 ASP B O 1
ATOM 1694 N N . GLU B 1 59 ? -14.859 19.125 7.652 1 67.94 59 GLU B N 1
ATOM 1695 C CA . GLU B 1 59 ? -15.992 18.234 7.891 1 67.94 59 GLU B CA 1
ATOM 1696 C C . GLU B 1 59 ? -16.328 18.172 9.375 1 67.94 59 GLU B C 1
ATOM 1698 O O . GLU B 1 59 ? -15.438 18.203 10.227 1 67.94 59 GLU B O 1
ATOM 1703 N N . ASP B 1 60 ? -17.609 18.281 9.656 1 65.12 60 ASP B N 1
ATOM 1704 C CA . ASP B 1 60 ? -18.109 18.125 11.016 1 65.12 60 ASP B CA 1
ATOM 1705 C C . ASP B 1 60 ? -17.828 16.703 11.539 1 65.12 60 ASP B C 1
ATOM 1707 O O . ASP B 1 60 ? -18.031 15.727 10.82 1 65.12 60 ASP B O 1
ATOM 1711 N N . PRO B 1 61 ? -17.047 16.531 12.617 1 61.03 61 PRO B N 1
ATOM 1712 C CA . PRO B 1 61 ? -16.719 15.227 13.18 1 61.03 61 PRO B CA 1
ATOM 1713 C C . PRO B 1 61 ? -17.906 14.281 13.227 1 61.03 61 PRO B C 1
ATOM 1715 O O . PRO B 1 61 ? -17.734 13.062 13.297 1 61.03 61 PRO B O 1
ATOM 1718 N N . LYS B 1 62 ? -19.078 14.789 13.484 1 58.41 62 LYS B N 1
ATOM 1719 C CA . LYS B 1 62 ? -20.266 13.961 13.656 1 58.41 62 LYS B CA 1
ATOM 1720 C C . LYS B 1 62 ? -20.906 13.625 12.305 1 58.41 62 LYS B C 1
ATOM 1722 O O . LYS B 1 62 ? -21.859 12.844 12.242 1 58.41 62 LYS B O 1
ATOM 1727 N N . SER B 1 63 ? -20.234 14.18 11.312 1 61 63 SER B N 1
ATOM 1728 C CA . SER B 1 63 ? -20.922 14.008 10.031 1 61 63 SER B CA 1
ATOM 1729 C C . SER B 1 63 ? -20.234 12.953 9.172 1 61 63 SER B C 1
ATOM 1731 O O . SER B 1 63 ? -19 12.805 9.219 1 61 63 SER B O 1
ATOM 1733 N N . GLY B 1 64 ? -21.016 12 8.625 1 64.19 64 GLY B N 1
ATOM 1734 C CA . GLY B 1 64 ? -20.656 11.062 7.582 1 64.19 64 GLY B CA 1
ATOM 1735 C C . GLY B 1 64 ? -20.297 9.688 8.117 1 64.19 64 GLY B C 1
ATOM 1736 O O . GLY B 1 64 ? -20.219 9.484 9.328 1 64.19 64 GLY B O 1
ATOM 1737 N N . HIS B 1 65 ? -20.344 8.797 7.418 1 79.25 65 HIS B N 1
ATOM 1738 C CA . HIS B 1 65 ? -20.062 7.402 7.742 1 79.25 65 HIS B CA 1
ATOM 1739 C C . HIS B 1 65 ? -18.578 7.094 7.613 1 79.25 65 HIS B C 1
ATOM 1741 O O . HIS B 1 65 ? -18.078 6.863 6.512 1 79.25 65 HIS B O 1
ATOM 1747 N N . HIS B 1 66 ? -17.797 7.387 8.766 1 86.75 66 HIS B N 1
ATOM 1748 C CA . HIS B 1 66 ? -16.391 7.043 8.766 1 86.75 66 HIS B CA 1
ATOM 1749 C C . HIS B 1 66 ? -16.125 5.781 9.586 1 86.75 66 HIS B C 1
ATOM 1751 O O . HIS B 1 66 ? -16.719 5.602 10.656 1 86.75 66 HIS B O 1
ATOM 1757 N N . ILE B 1 67 ? -15.453 4.898 9.07 1 91.19 67 ILE B N 1
ATOM 1758 C CA . ILE B 1 67 ? -15.102 3.645 9.727 1 91.19 67 ILE B CA 1
ATOM 1759 C C . ILE B 1 67 ? -13.719 3.764 10.367 1 91.19 67 ILE B C 1
ATOM 1761 O O . ILE B 1 67 ? -12.75 4.125 9.703 1 91.19 67 ILE B O 1
ATOM 1765 N N . PRO B 1 68 ? -13.719 3.48 11.672 1 93.75 68 PRO B N 1
ATOM 1766 C CA . PRO B 1 68 ? -12.398 3.525 12.305 1 93.75 68 PRO B CA 1
ATOM 1767 C C . PRO B 1 68 ? -11.406 2.553 11.664 1 93.75 68 PRO B C 1
ATOM 1769 O O . PRO B 1 68 ? -11.75 1.396 11.406 1 93.75 68 PRO B O 1
ATOM 1772 N N . VAL B 1 69 ? -10.242 3.059 11.43 1 94 69 VAL B N 1
ATOM 1773 C CA . VAL B 1 69 ? -9.195 2.248 10.812 1 94 69 VAL B CA 1
ATOM 1774 C C . VAL B 1 69 ? -8.938 1.008 11.672 1 94 69 VAL B C 1
ATOM 1776 O O . VAL B 1 69 ? -8.688 -0.076 11.141 1 94 69 VAL B O 1
ATOM 1779 N N . ALA B 1 70 ? -9.031 1.18 12.969 1 95.19 70 ALA B N 1
ATOM 1780 C CA . ALA B 1 70 ? -8.844 0.062 13.883 1 95.19 70 ALA B CA 1
ATOM 1781 C C . ALA B 1 70 ? -9.875 -1.039 13.633 1 95.19 70 ALA B C 1
ATOM 1783 O O . ALA B 1 70 ? -9.562 -2.227 13.758 1 95.19 70 ALA B O 1
ATOM 1784 N N . ALA B 1 71 ? -11.062 -0.665 13.273 1 96.19 71 ALA B N 1
ATOM 1785 C CA . ALA B 1 71 ? -12.094 -1.637 12.922 1 96.19 71 ALA B CA 1
ATOM 1786 C C . ALA B 1 71 ? -11.734 -2.395 11.648 1 96.19 71 ALA B C 1
ATOM 1788 O O . ALA B 1 71 ? -11.977 -3.598 11.547 1 96.19 71 ALA B O 1
ATOM 1789 N N . LEU B 1 72 ? -11.219 -1.707 10.719 1 95.75 72 LEU B N 1
ATOM 1790 C CA . LEU B 1 72 ? -10.742 -2.344 9.5 1 95.75 72 LEU B CA 1
ATOM 1791 C C . LEU B 1 72 ? -9.641 -3.357 9.797 1 95.75 72 LEU B C 1
ATOM 1793 O O . LEU B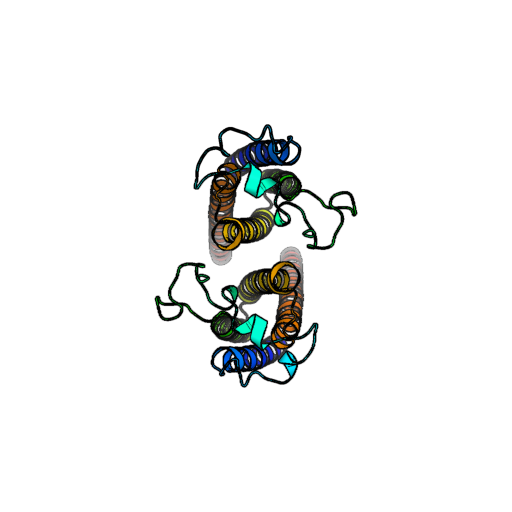 1 72 ? -9.562 -4.406 9.156 1 95.75 72 LEU B O 1
ATOM 1797 N N . GLY B 1 73 ? -8.758 -2.98 10.766 1 96.88 73 GLY B N 1
ATOM 1798 C CA . GLY B 1 73 ? -7.742 -3.932 11.195 1 96.88 73 GLY B CA 1
ATOM 1799 C C . GLY B 1 73 ? -8.328 -5.227 11.727 1 96.88 73 GLY B C 1
ATOM 1800 O O . GLY B 1 73 ? -7.867 -6.312 11.383 1 96.88 73 GLY B O 1
ATOM 1801 N N . ILE B 1 74 ? -9.352 -5.109 12.516 1 97.94 74 ILE B N 1
ATOM 1802 C CA . ILE B 1 74 ? -10.008 -6.277 13.102 1 97.94 74 ILE B CA 1
ATOM 1803 C C . ILE B 1 74 ? -10.562 -7.164 11.992 1 97.94 74 ILE B C 1
ATOM 1805 O O . ILE B 1 74 ? -10.344 -8.375 11.984 1 97.94 74 ILE B O 1
ATOM 1809 N N . VAL B 1 75 ? -11.242 -6.578 11.047 1 97.94 75 VAL B N 1
ATOM 1810 C CA . VAL B 1 75 ? -11.828 -7.312 9.93 1 97.94 75 VAL B CA 1
ATOM 1811 C C . VAL B 1 75 ? -10.727 -7.965 9.102 1 97.94 75 VAL B C 1
ATOM 1813 O O . VAL B 1 75 ? -10.844 -9.125 8.703 1 97.94 75 VAL B O 1
ATOM 1816 N N . GLY B 1 76 ? -9.688 -7.227 8.852 1 98 76 GLY B N 1
ATOM 1817 C CA . GLY B 1 76 ? -8.57 -7.754 8.086 1 98 76 GLY B CA 1
ATOM 1818 C C . GLY B 1 76 ? -7.926 -8.969 8.734 1 98 76 GLY B C 1
ATOM 1819 O O . GLY B 1 76 ? -7.688 -9.977 8.07 1 98 76 GLY B O 1
ATOM 1820 N N . TYR B 1 77 ? -7.672 -8.844 10 1 98.62 77 TYR B N 1
ATOM 1821 C CA . TYR B 1 77 ? -7.035 -9.953 10.703 1 98.62 77 TYR B CA 1
ATOM 1822 C C . TYR B 1 77 ? -7.969 -11.156 10.781 1 98.62 77 TYR B C 1
ATOM 1824 O O . TYR B 1 77 ? -7.523 -12.305 10.727 1 98.62 77 TYR B O 1
ATOM 1832 N N . ALA B 1 78 ? -9.25 -10.898 10.977 1 98.5 78 ALA B N 1
ATOM 1833 C CA . ALA B 1 78 ? -10.219 -11.992 10.961 1 98.5 78 ALA B CA 1
ATOM 1834 C C . ALA B 1 78 ? -10.219 -12.719 9.625 1 98.5 78 ALA B C 1
ATOM 1836 O O . ALA B 1 78 ? -10.266 -13.945 9.57 1 98.5 78 ALA B O 1
ATOM 1837 N N . LEU B 1 79 ? -10.195 -11.953 8.609 1 98.31 79 LEU B N 1
ATOM 1838 C CA . LEU B 1 79 ? -10.141 -12.516 7.266 1 98.31 79 LEU B CA 1
ATOM 1839 C C . LEU B 1 79 ? -8.891 -13.367 7.082 1 98.31 79 LEU B C 1
ATOM 1841 O O . LEU B 1 79 ? -8.961 -14.484 6.566 1 98.31 79 LEU B O 1
ATOM 1845 N N . ILE B 1 80 ? -7.777 -12.859 7.52 1 98.31 80 ILE B N 1
ATOM 1846 C CA . ILE B 1 80 ? -6.512 -13.57 7.391 1 98.31 80 ILE B CA 1
ATOM 1847 C C . ILE B 1 80 ? -6.574 -14.883 8.172 1 98.31 80 ILE B C 1
ATOM 1849 O O . ILE B 1 80 ? -6.141 -15.93 7.676 1 98.31 80 ILE B O 1
ATOM 1853 N N . ALA B 1 81 ? -7.09 -14.828 9.391 1 98.06 81 ALA B N 1
ATOM 1854 C CA . ALA B 1 81 ? -7.23 -16.031 10.195 1 98.06 81 ALA B CA 1
ATOM 1855 C C . ALA B 1 81 ? -8.078 -17.078 9.469 1 98.06 81 ALA B C 1
ATOM 1857 O O . ALA B 1 81 ? -7.699 -18.25 9.398 1 98.06 81 ALA B O 1
ATOM 1858 N N . GLY B 1 82 ? -9.219 -16.688 8.945 1 97.75 82 GLY B N 1
ATOM 1859 C CA . GLY B 1 82 ? -10.078 -17.594 8.203 1 97.75 82 GLY B CA 1
ATOM 1860 C C . GLY B 1 82 ? -9.406 -18.188 6.988 1 97.75 82 GLY B C 1
ATOM 1861 O O . GLY B 1 82 ? -9.508 -19.391 6.746 1 97.75 82 GLY B O 1
ATOM 1862 N N . LEU B 1 83 ? -8.758 -17.375 6.246 1 97.25 83 LEU B N 1
ATOM 1863 C CA . LEU B 1 83 ? -8.07 -17.828 5.043 1 97.25 83 LEU B CA 1
ATOM 1864 C C . LEU B 1 83 ? -6.945 -18.797 5.395 1 97.25 83 LEU B C 1
ATOM 1866 O O . LEU B 1 83 ? -6.73 -19.797 4.688 1 97.25 83 LEU B O 1
ATOM 1870 N N . ALA B 1 84 ? -6.203 -18.453 6.438 1 96.12 84 ALA B N 1
ATOM 1871 C CA . ALA B 1 84 ? -5.109 -19.328 6.863 1 96.12 84 ALA B CA 1
ATOM 1872 C C . ALA B 1 84 ? -5.625 -20.719 7.238 1 96.12 84 ALA B C 1
ATOM 1874 O O . ALA B 1 84 ? -5.035 -21.734 6.852 1 96.12 84 ALA B O 1
ATOM 1875 N N . LEU B 1 85 ? -6.707 -20.812 7.949 1 96.25 85 LEU B N 1
ATOM 1876 C CA . LEU B 1 85 ? -7.262 -22.078 8.414 1 96.25 85 LEU B CA 1
ATOM 1877 C C . LEU B 1 85 ? -7.789 -22.906 7.25 1 96.25 85 LEU B C 1
ATOM 1879 O O . LEU B 1 85 ? -7.887 -24.125 7.344 1 96.25 85 LEU B O 1
ATOM 1883 N N . THR B 1 86 ? -8.172 -22.266 6.16 1 95.38 86 THR B N 1
ATOM 1884 C CA . THR B 1 86 ? -8.672 -22.984 4.984 1 95.38 86 THR B CA 1
ATOM 1885 C C . THR B 1 86 ? -7.527 -23.328 4.035 1 95.38 86 THR B C 1
ATOM 1887 O O . THR B 1 86 ? -7.742 -23.953 3.002 1 95.38 86 THR B O 1
ATOM 1890 N N . GLY B 1 87 ? -6.34 -22.906 4.301 1 92.62 87 GLY B N 1
ATOM 1891 C CA . GLY B 1 87 ? -5.145 -23.281 3.557 1 92.62 87 GLY B CA 1
ATOM 1892 C C . GLY B 1 87 ? -4.98 -22.5 2.266 1 92.62 87 GLY B C 1
ATOM 1893 O O . GLY B 1 87 ? -4.262 -22.938 1.362 1 92.62 87 GLY B O 1
ATOM 1894 N N . ARG B 1 88 ? -5.711 -21.469 2.092 1 92.94 88 ARG B N 1
ATOM 1895 C CA . ARG B 1 88 ? -5.602 -20.625 0.902 1 92.94 88 ARG B CA 1
ATOM 1896 C C . ARG B 1 88 ? -4.441 -19.641 1.03 1 92.94 88 ARG B C 1
ATOM 1898 O O . ARG B 1 88 ? -4.656 -18.438 1.147 1 92.94 88 ARG B O 1
ATOM 1905 N N . TRP B 1 89 ? -3.256 -20.125 0.877 1 93.31 89 TRP B N 1
ATOM 1906 C CA . TRP B 1 89 ? -2.041 -19.391 1.209 1 93.31 89 TRP B CA 1
ATOM 1907 C C . TRP B 1 89 ? -1.828 -18.234 0.247 1 93.31 89 TRP B C 1
ATOM 1909 O O . TRP B 1 89 ? -1.262 -17.203 0.623 1 93.31 89 TRP B O 1
ATOM 1919 N N . TRP B 1 90 ? -2.291 -18.422 -0.977 1 91.5 90 TRP B N 1
ATOM 1920 C CA . TRP B 1 90 ? -2.176 -17.312 -1.919 1 91.5 90 TRP B CA 1
ATOM 1921 C C . TRP B 1 90 ? -3.01 -16.125 -1.464 1 91.5 90 TRP B C 1
ATOM 1923 O O . TRP B 1 90 ? -2.557 -14.977 -1.533 1 91.5 90 TRP B O 1
ATOM 1933 N N . LEU B 1 91 ? -4.125 -16.391 -1.009 1 94.56 91 LEU B N 1
ATOM 1934 C CA . LEU B 1 91 ? -5 -15.32 -0.539 1 94.56 91 LEU B CA 1
ATOM 1935 C C . LEU B 1 91 ? -4.484 -14.727 0.766 1 94.56 91 LEU B C 1
ATOM 1937 O O . LEU B 1 91 ? -4.633 -13.523 1.009 1 94.56 91 LEU B O 1
ATOM 1941 N N . VAL B 1 92 ? -3.928 -15.594 1.605 1 96.44 92 VAL B N 1
ATOM 1942 C CA . VAL B 1 92 ? -3.309 -15.094 2.828 1 96.44 92 VAL B CA 1
ATOM 1943 C C . VAL B 1 92 ? -2.184 -14.117 2.479 1 96.44 92 VAL B C 1
ATOM 1945 O O . VAL B 1 92 ? -2.084 -13.039 3.066 1 96.44 92 VAL B O 1
ATOM 1948 N N . PHE B 1 93 ? -1.438 -14.516 1.507 1 96.25 93 PHE B N 1
ATOM 1949 C CA . PHE B 1 93 ? -0.323 -13.68 1.077 1 96.25 93 PHE B CA 1
ATOM 1950 C C . PHE B 1 93 ? -0.821 -12.344 0.546 1 96.25 93 PHE B C 1
ATOM 1952 O O . PHE B 1 93 ? -0.304 -11.289 0.922 1 96.25 93 PHE B O 1
ATOM 1959 N N . GLN B 1 94 ? -1.818 -12.328 -0.297 1 95 94 GLN B N 1
ATOM 1960 C CA . GLN B 1 94 ? -2.344 -11.102 -0.882 1 95 94 GLN B CA 1
ATOM 1961 C C . GLN B 1 94 ? -2.941 -10.195 0.189 1 95 94 GLN B C 1
ATOM 1963 O O . GLN B 1 94 ? -2.68 -8.992 0.205 1 95 94 GLN B O 1
ATOM 1968 N N . THR B 1 95 ? -3.717 -10.742 1.06 1 96.75 95 THR B N 1
ATOM 1969 C CA . THR B 1 95 ? -4.355 -9.969 2.115 1 96.75 95 THR B CA 1
ATOM 1970 C C . THR B 1 95 ? -3.312 -9.414 3.084 1 96.75 95 THR B C 1
ATOM 1972 O O . THR B 1 95 ? -3.41 -8.266 3.52 1 96.75 95 THR B O 1
ATOM 1975 N N . ALA B 1 96 ? -2.322 -10.211 3.381 1 97.69 96 ALA B N 1
ATOM 1976 C CA . ALA B 1 96 ? -1.249 -9.773 4.27 1 97.69 96 ALA B CA 1
ATOM 1977 C C . ALA B 1 96 ? -0.429 -8.656 3.627 1 97.69 96 ALA B C 1
ATOM 1979 O O . ALA B 1 96 ? 0.003 -7.723 4.305 1 97.69 96 ALA B O 1
ATOM 1980 N N . GLN B 1 97 ? -0.209 -8.836 2.381 1 96 97 GLN B N 1
ATOM 1981 C CA . GLN B 1 97 ? 0.544 -7.824 1.655 1 96 97 GLN B CA 1
ATOM 1982 C C . GLN B 1 97 ? -0.187 -6.484 1.667 1 96 97 GLN B C 1
ATOM 1984 O O . GLN B 1 97 ? 0.415 -5.445 1.942 1 96 97 GLN B O 1
ATOM 1989 N N . ILE B 1 98 ? -1.477 -6.5 1.39 1 95.5 98 ILE B N 1
ATOM 1990 C CA . ILE B 1 98 ? -2.293 -5.293 1.409 1 95.5 98 ILE B CA 1
ATOM 1991 C C . ILE B 1 98 ? -2.32 -4.711 2.82 1 95.5 98 ILE B C 1
ATOM 1993 O O . ILE B 1 98 ? -2.154 -3.504 3.004 1 95.5 98 ILE B O 1
ATOM 1997 N N . GLY B 1 99 ? -2.512 -5.613 3.742 1 96.31 99 GLY B N 1
ATOM 1998 C CA . GLY B 1 99 ? -2.508 -5.172 5.129 1 96.31 99 GLY B CA 1
ATOM 1999 C C . GLY B 1 99 ? -1.188 -4.555 5.555 1 96.31 99 GLY B C 1
ATOM 2000 O O . GLY B 1 99 ? -1.169 -3.549 6.266 1 96.31 99 GLY B O 1
ATOM 2001 N N . PHE B 1 100 ? -0.111 -5.148 5.172 1 97 100 PHE B N 1
ATOM 2002 C CA . PHE B 1 100 ? 1.215 -4.652 5.516 1 97 100 PHE B CA 1
ATOM 2003 C C . PHE B 1 100 ? 1.441 -3.26 4.934 1 97 100 PHE B C 1
ATOM 2005 O O . PHE B 1 100 ? 1.933 -2.365 5.625 1 97 100 PHE B O 1
ATOM 2012 N N . LEU B 1 101 ? 1.1 -3.084 3.701 1 94.31 101 LEU B N 1
ATOM 2013 C CA . LEU B 1 101 ? 1.284 -1.796 3.039 1 94.31 101 LEU B CA 1
ATOM 2014 C C . LEU B 1 101 ? 0.387 -0.731 3.662 1 94.31 101 LEU B C 1
ATOM 2016 O O . LEU B 1 101 ? 0.794 0.425 3.803 1 94.31 101 LEU B O 1
ATOM 2020 N N . PHE B 1 102 ? -0.822 -1.109 4.051 1 93 102 PHE B N 1
ATOM 2021 C CA . PHE B 1 102 ? -1.738 -0.202 4.73 1 93 102 PHE B CA 1
ATOM 2022 C C . PHE B 1 102 ? -1.189 0.202 6.094 1 93 102 PHE B C 1
ATOM 2024 O O . PHE B 1 102 ? -1.198 1.384 6.445 1 93 102 PHE B O 1
ATOM 2031 N N . ALA B 1 103 ? -0.705 -0.765 6.785 1 93.94 103 ALA B N 1
ATOM 2032 C CA . ALA B 1 103 ? -0.119 -0.487 8.094 1 93.94 103 ALA B CA 1
ATOM 2033 C C . ALA B 1 103 ? 1.111 0.407 7.965 1 93.94 103 ALA B C 1
ATOM 2035 O O . ALA B 1 103 ? 1.319 1.31 8.781 1 93.94 103 ALA B O 1
ATOM 2036 N N . ALA B 1 104 ? 1.916 0.111 7.004 1 92.31 104 ALA B N 1
ATOM 2037 C CA . ALA B 1 104 ? 3.098 0.935 6.762 1 92.31 104 ALA B CA 1
ATOM 2038 C C . ALA B 1 104 ? 2.705 2.371 6.426 1 92.31 104 ALA B C 1
ATOM 2040 O O . ALA B 1 104 ? 3.381 3.318 6.836 1 92.31 104 ALA B O 1
ATOM 2041 N N . PHE B 1 105 ? 1.61 2.512 5.641 1 90.12 105 PHE B N 1
ATOM 2042 C CA . PHE B 1 105 ? 1.06 3.818 5.305 1 90.12 105 PHE B CA 1
ATOM 2043 C C . PHE B 1 105 ? 0.651 4.578 6.562 1 90.12 105 PHE B C 1
ATOM 2045 O O . PHE B 1 105 ? 1.023 5.738 6.742 1 90.12 105 PHE B O 1
ATOM 2052 N N . LEU B 1 106 ? -0.004 3.975 7.426 1 89.56 106 LEU B N 1
ATOM 2053 C CA . LEU B 1 106 ? -0.452 4.633 8.648 1 89.56 106 LEU B CA 1
ATOM 2054 C C . LEU B 1 106 ? 0.728 4.941 9.562 1 89.56 106 LEU B C 1
ATOM 2056 O O . LEU B 1 106 ? 0.753 5.984 10.219 1 89.56 106 LEU B O 1
ATOM 2060 N N . SER B 1 107 ? 1.634 3.971 9.625 1 90.88 107 SER B N 1
ATOM 2061 C CA . SER B 1 107 ? 2.842 4.219 10.406 1 90.88 107 SER B CA 1
ATOM 2062 C C . SER B 1 107 ? 3.607 5.426 9.875 1 90.88 107 SER B C 1
ATOM 2064 O O . SER B 1 107 ? 4.195 6.184 10.656 1 90.88 107 SER B O 1
ATOM 2066 N N . TYR B 1 108 ? 3.598 5.543 8.602 1 89.19 108 TYR B N 1
ATOM 2067 C CA . TYR B 1 108 ? 4.207 6.707 7.965 1 89.19 108 TYR B CA 1
ATOM 2068 C C . TYR B 1 108 ? 3.523 7.992 8.414 1 89.19 108 TYR B C 1
ATOM 2070 O O . TYR B 1 108 ? 4.191 8.977 8.734 1 89.19 108 TYR B O 1
ATOM 2078 N N . LEU B 1 109 ? 2.223 8.039 8.453 1 88.44 109 LEU B N 1
ATOM 2079 C CA . LEU B 1 109 ? 1.464 9.203 8.898 1 88.44 109 LEU B CA 1
ATOM 2080 C C . LEU B 1 109 ? 1.768 9.531 10.352 1 88.44 109 LEU B C 1
ATOM 2082 O O . LEU B 1 109 ? 1.927 10.703 10.711 1 88.44 109 LEU B O 1
ATOM 2086 N N . GLU B 1 110 ? 1.902 8.484 11.125 1 90.19 110 GLU B N 1
ATOM 2087 C CA . GLU B 1 110 ? 2.23 8.664 12.539 1 90.19 110 GLU B CA 1
ATOM 2088 C C . GLU B 1 110 ? 3.613 9.289 12.703 1 90.19 110 GLU B C 1
ATOM 2090 O O . GLU B 1 110 ? 3.793 10.211 13.508 1 90.19 110 GLU B O 1
AT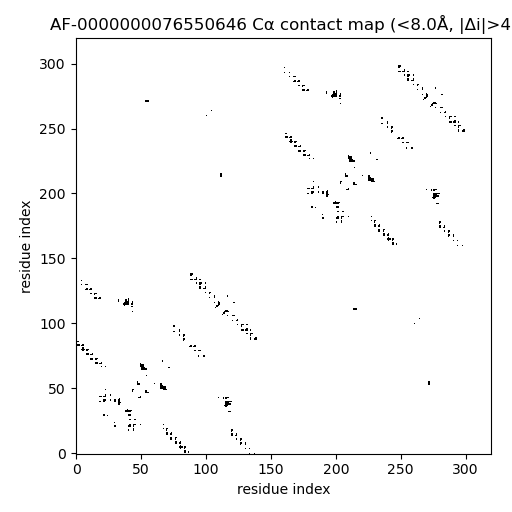OM 2095 N N . ALA B 1 111 ? 4.512 8.898 11.914 1 88.06 111 ALA B N 1
ATOM 2096 C CA . ALA B 1 111 ? 5.914 9.281 12.07 1 88.06 111 ALA B CA 1
ATOM 2097 C C . ALA B 1 111 ? 6.164 10.68 11.516 1 88.06 111 ALA B C 1
ATOM 2099 O O . ALA B 1 111 ? 6.898 11.477 12.109 1 88.06 111 ALA B O 1
ATOM 2100 N N . TYR B 1 112 ? 5.469 11.016 10.391 1 85.19 112 TYR B N 1
ATOM 2101 C CA . TYR B 1 112 ? 5.887 12.219 9.688 1 85.19 112 TYR B CA 1
ATOM 2102 C C . TYR B 1 112 ? 4.773 13.258 9.664 1 85.19 112 TYR B C 1
ATOM 2104 O O . TYR B 1 112 ? 5.02 14.438 9.398 1 85.19 112 TYR B O 1
ATOM 2112 N N . VAL B 1 113 ? 3.588 12.906 9.984 1 84.81 113 VAL B N 1
ATOM 2113 C CA . VAL B 1 113 ? 2.484 13.859 9.969 1 84.81 113 VAL B CA 1
ATOM 2114 C C . VAL B 1 113 ? 2.043 14.156 11.398 1 84.81 113 VAL B C 1
ATOM 2116 O O . VAL B 1 113 ? 2.004 15.32 11.812 1 84.81 113 VAL B O 1
ATOM 2119 N N . LEU B 1 114 ? 1.869 13.156 12.148 1 86.25 114 LEU B N 1
ATOM 2120 C CA . LEU B 1 114 ? 1.413 13.344 13.523 1 86.25 114 LEU B CA 1
ATOM 2121 C C . LEU B 1 114 ? 2.598 13.477 14.477 1 86.25 114 LEU B C 1
ATOM 2123 O O . LEU B 1 114 ? 2.467 14.062 15.555 1 86.25 114 LEU B O 1
ATOM 2127 N N . GLU B 1 115 ? 3.691 12.875 14.109 1 89.38 115 GLU B N 1
ATOM 2128 C CA . GLU B 1 115 ? 4.902 12.867 14.93 1 89.38 115 GLU B CA 1
ATOM 2129 C C . GLU B 1 115 ? 4.641 12.25 16.297 1 89.38 115 GLU B C 1
ATOM 2131 O O . GLU B 1 115 ? 5.113 12.758 17.312 1 89.38 115 GLU B O 1
ATOM 2136 N N . LYS B 1 116 ? 3.729 11.383 16.312 1 88.94 116 LYS B N 1
ATOM 2137 C CA . LYS B 1 116 ? 3.396 10.586 17.5 1 88.94 116 LYS B CA 1
ATOM 2138 C C . LYS B 1 116 ? 3.258 9.109 17.141 1 88.94 116 LYS B C 1
ATOM 2140 O O . LYS B 1 116 ? 2.705 8.766 16.094 1 88.94 116 LYS B O 1
ATOM 2145 N N . TRP B 1 117 ? 3.791 8.32 18.078 1 90.06 117 TRP B N 1
ATOM 2146 C CA . TRP B 1 117 ? 3.709 6.879 17.875 1 90.06 117 TRP B CA 1
ATOM 2147 C C . TRP B 1 117 ? 2.607 6.266 18.719 1 90.06 117 TRP B C 1
ATOM 2149 O O . TRP B 1 117 ? 2.428 6.645 19.891 1 90.06 117 TRP B O 1
ATOM 2159 N N . CYS B 1 118 ? 1.896 5.379 18.141 1 91.06 118 CYS B N 1
ATOM 2160 C CA . CYS B 1 118 ? 0.924 4.562 18.859 1 91.06 118 CYS B CA 1
ATOM 2161 C C . CYS B 1 118 ? 1.431 3.137 19.031 1 91.06 118 CYS B C 1
ATOM 2163 O O . CYS B 1 118 ? 1.673 2.434 18.047 1 91.06 118 CYS B O 1
ATOM 2165 N N . ILE B 1 119 ? 1.573 2.709 20.219 1 90.81 119 ILE B N 1
ATOM 2166 C CA . ILE B 1 119 ? 2.178 1.42 20.531 1 90.81 119 ILE B CA 1
ATOM 2167 C C . ILE B 1 119 ? 1.346 0.296 19.922 1 90.81 119 ILE B C 1
ATOM 2169 O O . ILE B 1 119 ? 1.892 -0.712 19.469 1 90.81 119 ILE B O 1
ATOM 2173 N N . TYR B 1 120 ? 0.045 0.385 19.906 1 92.62 120 TYR B N 1
ATOM 2174 C CA . TYR B 1 120 ? -0.811 -0.639 19.312 1 92.62 120 TYR B CA 1
ATOM 2175 C C . TYR B 1 120 ? -0.583 -0.743 17.812 1 92.62 120 TYR B C 1
ATOM 2177 O O . TYR B 1 120 ? -0.576 -1.842 17.25 1 92.62 120 TYR B O 1
ATOM 2185 N N . CYS B 1 121 ? -0.329 0.346 17.188 1 93.19 121 CYS B N 1
ATOM 2186 C CA . CYS B 1 121 ? -0.054 0.35 15.75 1 93.19 121 CYS B CA 1
ATOM 2187 C C . CYS B 1 121 ? 1.29 -0.304 15.445 1 93.19 121 CYS B C 1
ATOM 2189 O O . CYS B 1 121 ? 1.431 -1.016 14.453 1 93.19 121 CYS B O 1
ATOM 2191 N N . LEU B 1 122 ? 2.213 -0.083 16.328 1 93.62 122 LEU B N 1
ATOM 2192 C CA . LEU B 1 122 ? 3.533 -0.674 16.141 1 93.62 122 LEU B CA 1
ATOM 2193 C C . LEU B 1 122 ? 3.48 -2.189 16.312 1 93.62 122 LEU B C 1
ATOM 2195 O O . LEU B 1 122 ? 4.09 -2.926 15.531 1 93.62 122 LEU B O 1
ATOM 2199 N N . TRP B 1 123 ? 2.791 -2.574 17.312 1 95.25 123 TRP B N 1
ATOM 2200 C CA . TRP B 1 123 ? 2.602 -4.008 17.5 1 95.25 123 TRP B CA 1
ATOM 2201 C C . TRP B 1 123 ? 1.873 -4.621 16.312 1 95.25 123 TRP B C 1
ATOM 2203 O O . TRP B 1 123 ? 2.25 -5.695 15.828 1 95.25 123 TRP B O 1
ATOM 2213 N N . SER B 1 124 ? 0.831 -3.992 15.883 1 96.31 124 SER B N 1
ATOM 2214 C CA . SER B 1 124 ? 0.074 -4.5 14.742 1 96.31 124 SER B CA 1
ATOM 2215 C C . SER B 1 124 ? 0.946 -4.586 13.492 1 96.31 124 SER B C 1
ATOM 2217 O O . SER B 1 124 ? 0.86 -5.555 12.734 1 96.31 124 SER B O 1
ATOM 2219 N N . GLN B 1 125 ? 1.803 -3.625 13.352 1 96.38 125 GLN B N 1
ATOM 2220 C CA . GLN B 1 125 ? 2.721 -3.648 12.219 1 96.38 125 GLN B CA 1
ATOM 2221 C C . GLN B 1 125 ? 3.645 -4.859 12.281 1 96.38 125 GLN B C 1
ATOM 2223 O O . GLN B 1 125 ? 3.885 -5.52 11.266 1 96.38 125 GLN B O 1
ATOM 2228 N N . GLY B 1 126 ? 4.184 -5.09 13.438 1 97.75 126 GLY B N 1
ATOM 2229 C CA . GLY B 1 126 ? 5.027 -6.262 13.617 1 97.75 126 GLY B CA 1
ATOM 2230 C C . GLY B 1 126 ? 4.312 -7.566 13.32 1 97.75 126 GLY B C 1
ATOM 2231 O O . GLY B 1 126 ? 4.871 -8.453 12.672 1 97.75 126 GLY B O 1
ATOM 2232 N N . ILE B 1 127 ? 3.115 -7.652 13.742 1 98.38 127 ILE B N 1
ATOM 2233 C CA . ILE B 1 127 ? 2.328 -8.867 13.578 1 98.38 127 ILE B CA 1
ATOM 2234 C C . ILE B 1 127 ? 2.043 -9.102 12.094 1 98.38 127 ILE B C 1
ATOM 2236 O O . ILE B 1 127 ? 2.244 -10.203 11.586 1 98.38 127 ILE B O 1
ATOM 2240 N N . ILE B 1 128 ? 1.559 -8.07 11.398 1 98.31 128 ILE B N 1
ATOM 2241 C CA . ILE B 1 128 ? 1.2 -8.234 10 1 98.31 128 ILE B CA 1
ATOM 2242 C C . ILE B 1 128 ? 2.453 -8.523 9.172 1 98.31 128 ILE B C 1
ATOM 2244 O O . ILE B 1 128 ? 2.402 -9.273 8.195 1 98.31 128 ILE B O 1
ATOM 2248 N N . ALA B 1 129 ? 3.586 -7.953 9.555 1 98 129 ALA B N 1
ATOM 2249 C CA . ALA B 1 129 ? 4.855 -8.25 8.898 1 98 129 ALA B CA 1
ATOM 2250 C C . ALA B 1 129 ? 5.223 -9.727 9.055 1 98 129 ALA B C 1
ATOM 2252 O O . ALA B 1 129 ? 5.656 -10.375 8.102 1 98 129 ALA B O 1
ATOM 2253 N N . ALA B 1 130 ? 5.102 -10.188 10.25 1 98.38 130 ALA B N 1
ATOM 2254 C CA . ALA B 1 130 ? 5.387 -11.594 10.516 1 98.38 130 ALA B CA 1
ATOM 2255 C C . ALA B 1 130 ? 4.488 -12.5 9.688 1 98.38 130 ALA B C 1
ATOM 2257 O O . ALA B 1 130 ? 4.953 -13.492 9.117 1 98.38 130 ALA B O 1
ATOM 2258 N N . ILE B 1 131 ? 3.205 -12.141 9.625 1 98.31 131 ILE B N 1
ATOM 2259 C CA . ILE B 1 131 ? 2.252 -12.93 8.852 1 98.31 131 ILE B CA 1
ATOM 2260 C C . ILE B 1 131 ? 2.639 -12.914 7.379 1 98.31 131 ILE B C 1
ATOM 2262 O O . ILE B 1 131 ? 2.574 -13.945 6.699 1 98.31 131 ILE B O 1
ATOM 2266 N N . LEU B 1 132 ? 3.008 -11.805 6.918 1 97.62 132 LEU B N 1
ATOM 2267 C CA . LEU B 1 132 ? 3.426 -11.68 5.527 1 97.62 132 LEU B CA 1
ATOM 2268 C C . LEU B 1 132 ? 4.625 -12.578 5.238 1 97.62 132 LEU B C 1
ATOM 2270 O O . LEU B 1 132 ? 4.633 -13.32 4.25 1 97.62 132 LEU B O 1
ATOM 2274 N N . ILE B 1 133 ? 5.629 -12.547 6.09 1 97.31 133 ILE B N 1
ATOM 2275 C CA . ILE B 1 133 ? 6.828 -13.359 5.922 1 97.31 133 ILE B CA 1
ATOM 2276 C C . ILE B 1 133 ? 6.457 -14.844 5.93 1 97.31 133 ILE B C 1
ATOM 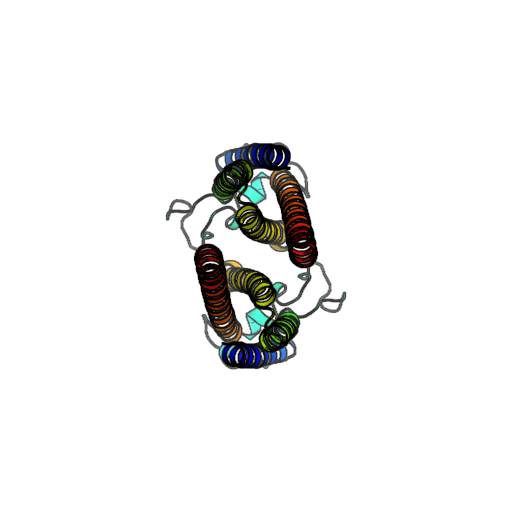2278 O O . ILE B 1 133 ? 6.906 -15.609 5.074 1 97.31 133 ILE B O 1
ATOM 2282 N N . LEU B 1 134 ? 5.629 -15.203 6.855 1 96.62 134 LEU B N 1
ATOM 2283 C CA . LEU B 1 134 ? 5.203 -16.594 6.957 1 96.62 134 LEU B CA 1
ATOM 2284 C C . LEU B 1 134 ? 4.422 -17.016 5.715 1 96.62 134 LEU B C 1
ATOM 2286 O O . LEU B 1 134 ? 4.535 -18.156 5.266 1 96.62 134 LEU B O 1
ATOM 2290 N N . SER B 1 135 ? 3.592 -16.125 5.242 1 95.75 135 SER B N 1
ATOM 2291 C CA . SER B 1 135 ? 2.818 -16.453 4.051 1 95.75 135 SER B CA 1
ATOM 2292 C C . SER B 1 135 ? 3.727 -16.641 2.838 1 95.75 135 SER B C 1
ATOM 2294 O O . SER B 1 135 ? 3.465 -17.484 1.983 1 95.75 135 SER B O 1
ATOM 2296 N N . ILE B 1 136 ? 4.789 -15.898 2.748 1 94.25 136 ILE B N 1
ATOM 2297 C CA . ILE B 1 136 ? 5.766 -16.047 1.676 1 94.25 136 ILE B CA 1
ATOM 2298 C C . ILE B 1 136 ? 6.457 -17.406 1.79 1 94.25 136 ILE B C 1
ATOM 2300 O O . ILE B 1 136 ? 6.598 -18.125 0.796 1 94.25 136 ILE B O 1
ATOM 2304 N N . VAL B 1 137 ? 6.859 -17.719 2.992 1 92.81 137 VAL B N 1
ATOM 2305 C CA . VAL B 1 137 ? 7.531 -18.984 3.25 1 92.81 137 VAL B CA 1
ATOM 2306 C C . VAL B 1 137 ? 6.602 -20.141 2.896 1 92.81 137 VAL B C 1
ATOM 2308 O O . VAL B 1 137 ? 7.027 -21.125 2.271 1 92.81 137 VAL B O 1
ATOM 2311 N N . ALA B 1 138 ? 5.34 -20.031 3.27 1 91.12 138 ALA B N 1
ATOM 2312 C CA . ALA B 1 138 ? 4.363 -21.078 2.982 1 91.12 138 ALA B CA 1
ATOM 2313 C C . ALA B 1 138 ? 4.191 -21.266 1.479 1 91.12 138 ALA B C 1
ATOM 2315 O O . ALA B 1 138 ? 4.105 -22.406 0.997 1 91.12 138 ALA B O 1
ATOM 2316 N N . LEU B 1 139 ? 4.188 -20.25 0.759 1 89.62 139 LEU B N 1
ATOM 2317 C CA . LEU B 1 139 ? 4.02 -20.328 -0.688 1 89.62 139 LEU B CA 1
ATOM 2318 C C . LEU B 1 139 ? 5.266 -20.891 -1.354 1 89.62 139 LEU B C 1
ATOM 2320 O O . LEU B 1 139 ? 5.164 -21.656 -2.318 1 89.62 139 LEU B O 1
ATOM 2324 N N . LEU B 1 140 ? 6.426 -20.516 -0.843 1 88 140 LEU B N 1
ATOM 2325 C CA . LEU B 1 140 ? 7.672 -21.031 -1.393 1 88 140 LEU B CA 1
ATOM 2326 C C . LEU B 1 140 ? 7.793 -22.531 -1.143 1 88 140 LEU B C 1
ATOM 2328 O O . LEU B 1 140 ? 8.273 -23.266 -2.002 1 88 140 LEU B O 1
ATOM 2332 N N . MET B 1 141 ? 7.426 -22.984 -0.046 1 85.31 141 MET B N 1
ATOM 2333 C CA . MET B 1 141 ? 7.461 -24.406 0.278 1 85.31 141 MET B CA 1
ATOM 2334 C C . MET B 1 141 ? 6.477 -25.188 -0.589 1 85.31 141 MET B C 1
ATOM 2336 O O . MET B 1 141 ? 6.762 -26.312 -0.996 1 85.31 141 MET B O 1
ATOM 2340 N N . ARG B 1 142 ? 5.297 -24.594 -0.795 1 79.31 142 ARG B N 1
ATOM 2341 C CA . ARG B 1 142 ? 4.301 -25.25 -1.635 1 79.31 142 ARG B CA 1
ATOM 2342 C C . ARG B 1 142 ? 4.762 -25.312 -3.086 1 79.31 142 ARG B C 1
ATOM 2344 O O . ARG B 1 142 ? 4.496 -26.297 -3.785 1 79.31 142 ARG B O 1
ATOM 2351 N N . TRP B 1 143 ? 5.398 -24.266 -3.508 1 73.25 143 TRP B N 1
ATOM 2352 C CA . TRP B 1 143 ? 5.953 -24.25 -4.855 1 73.25 143 TRP B CA 1
ATOM 2353 C C . TRP B 1 143 ? 7.039 -25.312 -5.016 1 73.25 143 TRP B C 1
ATOM 2355 O O . TRP B 1 143 ? 7.117 -25.984 -6.051 1 73.25 143 TRP B O 1
ATOM 2365 N N . GLN B 1 144 ? 7.859 -25.5 -4.004 1 68.75 144 GLN B N 1
ATOM 2366 C CA . GLN B 1 144 ? 8.922 -26.5 -4.035 1 68.75 144 GLN B CA 1
ATOM 2367 C C . GLN B 1 144 ? 8.344 -27.922 -4.043 1 68.75 144 GLN B C 1
ATOM 2369 O O . GLN B 1 144 ? 8.852 -28.797 -4.742 1 68.75 144 GLN B O 1
ATOM 2374 N N . THR B 1 145 ? 7.289 -28.078 -3.293 1 66.12 145 THR B N 1
ATOM 2375 C CA . THR B 1 145 ? 6.684 -29.406 -3.242 1 66.12 145 THR B CA 1
ATOM 2376 C C . THR B 1 145 ? 6.035 -29.75 -4.578 1 66.12 145 THR B C 1
ATOM 2378 O O . THR B 1 145 ? 6.117 -30.906 -5.035 1 66.12 145 THR B O 1
ATOM 2381 N N . SER B 1 146 ? 5.426 -28.75 -5.18 1 61.41 146 SER B N 1
ATOM 2382 C CA . SER B 1 146 ? 4.809 -29 -6.477 1 61.41 146 SER B CA 1
ATOM 2383 C C . SER B 1 146 ? 5.855 -29.328 -7.535 1 61.41 146 SER B C 1
ATOM 2385 O O . SER B 1 146 ? 5.656 -30.219 -8.359 1 61.41 146 SER B O 1
ATOM 2387 N N . LYS B 1 147 ? 7.078 -28.641 -7.473 1 61.19 147 LYS B N 1
ATOM 2388 C CA . LYS B 1 147 ? 8.172 -28.922 -8.398 1 61.19 147 LYS B CA 1
ATOM 2389 C C . LYS B 1 147 ? 8.742 -30.312 -8.164 1 61.19 147 LYS B C 1
ATOM 2391 O O . LYS B 1 147 ? 9.078 -31.031 -9.117 1 61.19 147 LYS B O 1
ATOM 2396 N N . ARG B 1 148 ? 8.836 -30.656 -6.969 1 59.31 148 ARG B N 1
ATOM 2397 C CA . ARG B 1 148 ? 9.367 -31.969 -6.645 1 59.31 148 ARG B CA 1
ATOM 2398 C C . ARG B 1 148 ? 8.414 -33.062 -7.113 1 59.31 148 ARG B C 1
ATOM 2400 O O . ARG B 1 148 ? 8.859 -34.094 -7.625 1 59.31 148 ARG B O 1
ATOM 2407 N N . LEU B 1 149 ? 7.152 -32.781 -7.027 1 57.84 149 LEU B N 1
ATOM 2408 C CA . LEU B 1 149 ? 6.168 -33.781 -7.453 1 57.84 149 LEU B CA 1
ATOM 2409 C C . LEU B 1 149 ? 6.141 -33.906 -8.969 1 57.84 149 LEU B C 1
ATOM 2411 O O . LEU B 1 149 ? 6.035 -35 -9.508 1 57.84 149 LEU B O 1
ATOM 2415 N N . VAL B 1 150 ? 6.156 -32.688 -9.617 1 56.28 150 VAL B N 1
ATOM 2416 C CA . VAL B 1 150 ? 6.176 -32.719 -11.07 1 56.28 150 VAL B CA 1
ATOM 2417 C C . VAL B 1 150 ? 7.438 -33.406 -11.562 1 56.28 150 VAL B C 1
ATOM 2419 O O . VAL B 1 150 ? 7.383 -34.219 -12.5 1 56.28 150 VAL B O 1
ATOM 2422 N N . LYS B 1 151 ? 8.594 -33.188 -10.938 1 59.97 151 LYS B N 1
ATOM 2423 C CA . LYS B 1 151 ? 9.836 -33.844 -11.289 1 59.97 151 LYS B CA 1
ATOM 2424 C C . LYS B 1 151 ? 9.75 -35.344 -10.992 1 59.97 151 LYS B C 1
ATOM 2426 O O . LYS B 1 151 ? 10.195 -36.188 -11.789 1 59.97 151 LYS B O 1
ATOM 2431 N N . ALA B 1 152 ? 9.195 -35.656 -9.922 1 59.19 152 ALA B N 1
ATOM 2432 C CA . ALA B 1 152 ? 9.016 -37.062 -9.562 1 59.19 152 ALA B CA 1
ATOM 2433 C C . ALA B 1 152 ? 8.078 -37.75 -10.539 1 59.19 152 ALA B C 1
ATOM 2435 O O . ALA B 1 152 ? 8.32 -38.906 -10.922 1 59.19 152 ALA B O 1
ATOM 2436 N N . GLY B 1 153 ? 6.957 -36.938 -10.781 1 55.22 153 GLY B N 1
ATOM 2437 C CA . GLY B 1 153 ? 6.035 -37.5 -11.742 1 55.22 153 GLY B CA 1
ATOM 2438 C C . GLY B 1 153 ? 6.637 -37.688 -13.125 1 55.22 153 GLY B C 1
ATOM 2439 O O . GLY B 1 153 ? 6.344 -38.656 -13.828 1 55.22 153 GLY B O 1
ATOM 2440 N N . ARG B 1 154 ? 7.453 -36.75 -13.547 1 57.88 154 ARG B N 1
ATOM 2441 C CA . ARG B 1 154 ? 8.156 -36.875 -14.828 1 57.88 154 ARG B CA 1
ATOM 2442 C C . ARG B 1 154 ? 9.125 -38.031 -14.82 1 57.88 154 ARG B C 1
ATOM 2444 O O . ARG B 1 154 ? 9.258 -38.75 -15.82 1 57.88 154 ARG B O 1
ATOM 2451 N N . GLN B 1 155 ? 9.766 -38.312 -13.781 1 56.34 155 GLN B N 1
ATOM 2452 C CA . GLN B 1 155 ? 10.664 -39.438 -13.672 1 56.34 155 GLN B CA 1
ATOM 2453 C C . GLN B 1 155 ? 9.898 -40.75 -13.742 1 56.34 155 GLN B C 1
ATOM 2455 O O . GLN B 1 155 ? 10.383 -41.75 -14.32 1 56.34 155 GLN B O 1
ATOM 2460 N N . ASP B 1 156 ? 8.812 -40.844 -13.07 1 54.72 156 ASP B N 1
ATOM 2461 C CA . ASP B 1 156 ? 8.031 -42.094 -13.094 1 54.72 156 ASP B CA 1
ATOM 2462 C C . ASP B 1 156 ? 7.508 -42.375 -14.492 1 54.72 156 ASP B C 1
ATOM 2464 O O . ASP B 1 156 ? 7.332 -43.531 -14.867 1 54.72 156 ASP B O 1
ATOM 2468 N N . LYS B 1 157 ? 7.309 -41.344 -15.289 1 55.97 157 LYS B N 1
ATOM 2469 C CA . LYS B 1 157 ? 6.879 -41.594 -16.672 1 55.97 157 LYS B CA 1
ATOM 2470 C C . LYS B 1 157 ? 8 -42.219 -17.484 1 55.97 157 LYS B C 1
ATOM 2472 O O . LYS B 1 157 ? 7.746 -42.844 -18.516 1 55.97 157 LYS B O 1
ATOM 2477 N N . TYR B 1 158 ? 9.18 -42.062 -17.188 1 54.38 158 TYR B N 1
ATOM 2478 C CA . TYR B 1 158 ? 10.273 -42.656 -17.953 1 54.38 158 TYR B CA 1
ATOM 2479 C C . TYR B 1 158 ? 10.57 -44.062 -17.484 1 54.38 158 TYR B C 1
ATOM 2481 O O . TYR B 1 158 ? 11.359 -44.781 -18.094 1 54.38 158 TYR B O 1
ATOM 2489 N N . VAL B 1 159 ? 10.078 -44.375 -16.312 1 57.5 159 VAL B N 1
ATOM 2490 C CA . VAL B 1 159 ? 10.344 -45.75 -15.859 1 57.5 159 VAL B CA 1
ATOM 2491 C C . VAL B 1 159 ? 9.195 -46.656 -16.266 1 57.5 159 VAL B C 1
ATOM 2493 O O . VAL B 1 159 ? 9.312 -47.875 -16.188 1 57.5 159 VAL B O 1
ATOM 2496 N N . ALA B 1 160 ? 8.148 -46.031 -16.703 1 46.97 160 ALA B N 1
ATOM 2497 C CA . ALA B 1 160 ? 7.129 -46.938 -17.203 1 46.97 160 ALA B CA 1
ATOM 2498 C C . ALA B 1 160 ? 7.273 -47.156 -18.703 1 46.97 160 ALA B C 1
ATOM 2500 O O . ALA B 1 160 ? 7.707 -46.25 -19.422 1 46.97 160 ALA B O 1
#

Solvent-accessible surface area (backbone atoms only — not comparable to full-atom values): 16264 Å² total; per-residue (Å²): 109,42,65,58,46,28,51,45,21,50,52,33,30,52,36,21,48,54,43,39,50,50,42,74,41,55,75,90,68,42,53,78,50,40,68,42,90,52,31,18,36,34,64,49,37,65,34,54,74,28,25,44,68,56,59,49,94,84,48,58,89,87,57,74,87,58,42,46,44,34,54,51,42,30,53,50,23,50,50,41,24,54,32,28,69,69,64,40,47,68,58,31,30,53,53,25,47,53,49,35,52,50,44,51,50,51,51,45,41,24,60,69,71,65,55,28,39,34,69,46,58,53,52,40,42,53,44,36,47,52,44,28,53,50,29,50,52,53,49,52,52,51,52,50,50,52,50,51,46,51,52,49,50,54,52,52,57,71,72,98,109,41,65,58,46,27,52,46,21,50,52,34,29,53,36,21,49,54,44,38,50,51,42,73,41,55,74,90,67,43,55,79,51,38,68,42,90,51,32,17,36,35,65,50,36,65,34,52,75,29,26,45,68,56,57,50,94,83,48,58,90,86,58,74,87,57,43,45,44,35,54,52,43,29,53,50,23,51,49,40,24,56,31,28,70,70,64,40,47,69,58,31,29,52,53,26,48,53,49,36,53,50,44,50,51,51,50,46,42,24,61,70,71,65,56,29,40,33,69,46,58,52,51,41,42,52,43,36,47,50,44,28,53,49,27,49,52,53,48,52,53,51,52,50,50,50,50,51,46,52,51,49,51,54,51,52,57,72,73,98

pLDDT: mean 85.48, std 14.0, range [46.5, 98.62]

Sequence (320 aa):
MKYLVALLAVAGIVVSTMALRVHYMDPSQAPPCAVTEKFDCGAVNHSRFAVFPPRTFDEDPKSGHHIPVAALGIVGYALIAGLALTGRWWLVFQTAQIGFLFAAFLSYLEAYVLEKWCIYCLWSQGIIAAILILSIVALLMRWQTSKRLVKAGRQDKYVAMKYLVALLAVAGIVVSTMALRVHYMDPSQAPPCAVTEKFDCGAVNHSRFAVFPPRTFDEDPKSGHHIPVAALGIVGYALIAGLALTGRWWLVFQTAQIGFLFAAFLSYLEAYVLEKWCIYCLWSQGIIAAILILSIVALLMRWQTSKRLVKAGRQDKYVA

Foldseek 3Di:
DLVVLLVLLVVQLVLLVVLVVQLPDDLVPHDPLCVDPAGRSNLLSPDQVQWPPGDDPPDDPPDDDTHGVSVVSNVLSVVLSVCSNVVVLVVNLVSLVVVLVVLVVSQVCSVPPSSHDYPSSVSSNVSSVVSNVVSVVSVVVVVVVVVVVVVVVVVVVVVD/DLVVLLVLLVVQLVLLVVLVVQLPDDLVPHDPLCPDPAGRSNLLSPDQVQWPPGDDPPDDPPDDDTHGVSVVSNVLSVVLSVCSNVVVLVVNLVSLVVVLVVLVVSVVCSVPPVSHDYPSSVSSNVSSVVSNVVSVVSVVVVVVVVVVVVVVVVVVVVVD

Secondary structure (DSSP, 8-state):
-HHHHHHHHHHHHHHHHHHHHHHHS-GGG--GGGSSSSB-HHHHHTSGGGEESPPPTTS-TTSS-PEEHHHHHHHHHHHHHHHHHTT-HHHHHHHHHHHHHHHHHHHHHIIIII--B-HHHHHHHHHHHHHHHHHHHHHHHHHHHHHHHHHHHHHHHHH-/-HHHHHHHHHHHHHHHHHHHHHHHS-GGG--GGGSSSSB-HHHHHTSGGGEESPPPTTS-TTSS-PEEHHHHHHHHHHHHHHHHHTT-HHHHHHHHHHHHHHHHHHHHHIIIII--B-HHHHHHHHHHHHHHHHHHHHHHHHHHHHHHHHHHHHHHHHH-

Nearest PDB structures (foldseek):
  6wv8-assembly1_A  TM=8.416E-01  e=9.626E-06  Pseudotevenvirus RB43
  6wvb-assembly1_A  TM=8.040E-01  e=2.666E-05  Pseudotevenvirus RB43
  6wv3-assembly1_A  TM=8.219E-01  e=7.015E-04  Aequorea victoria
  6wv8-assembly1_A  TM=8.415E-01  e=1.049E-05  Pseudotevenvirus RB43
  6wvb-assembly1_A  TM=8.041E-01  e=2.890E-05  Pseudotevenvirus RB43